Protein AF-A0A438HTE8-F1 (afdb_monomer_lite)

Sequence (188 aa):
MKQRWKMEAIEKCDVMVYTKIFLKFPYKFWPCGPGKEFFIYAHERRGYFTFWQHMENAYPGSNILVVTLTNGESKRVEAQSDEETLKEAMGAPLGRIFFSGEHTSEKFSGYVHGGYLAGIDTADSLLEEMRKEAERKAENQTFMLEPLLALTGSLTLSQTDAVSALNTFDIPRQLFLTSKLGMPEAIL

Foldseek 3Di:
DDDPVVVVVVVPDDDKAKDKDKDFDPDADADDDPPRQKFAQDDPPPQQQGIKGDCCVVPNPRNMIMTMGMDPNRVVLVPDDPVVVVCSNVPRPPDPTFDAAQCNQPVRRPDPVSRVVSVVVRVVVVVVVVVVVVVVVVVVVVVVVVVVVVVVPDDDDDDDDPPDDDDDPDDPPPDDDDDDDDDDDDDD

pLDDT: mean 74.22, std 21.31, range [27.14, 95.94]

Radius of gyration: 26.27 Å; chains: 1; bounding box: 92×46×66 Å

Structure (mmCIF, N/CA/C/O backbone):
data_AF-A0A438HTE8-F1
#
_entry.id   AF-A0A438H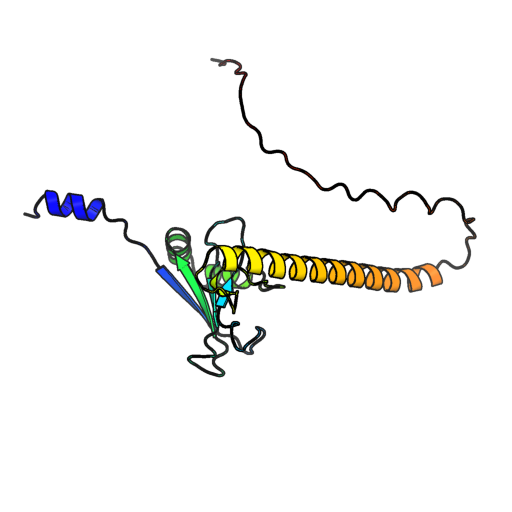TE8-F1
#
loop_
_atom_site.group_PDB
_atom_site.id
_atom_site.type_symbol
_atom_site.label_atom_id
_atom_site.label_alt_id
_atom_site.label_comp_id
_atom_site.label_asym_id
_atom_site.label_entity_id
_atom_site.label_seq_id
_atom_site.pdbx_PDB_ins_code
_atom_site.Cartn_x
_atom_site.Cartn_y
_atom_site.Cartn_z
_atom_site.occupancy
_atom_site.B_iso_or_equiv
_atom_site.auth_seq_id
_atom_site.auth_comp_id
_atom_site.auth_asym_id
_atom_site.auth_atom_id
_atom_site.pdbx_PDB_model_num
ATOM 1 N N . MET A 1 1 ? 38.946 -1.967 -22.123 1.00 65.50 1 MET A N 1
ATOM 2 C CA . MET A 1 1 ? 37.815 -2.051 -23.078 1.00 65.50 1 MET A CA 1
ATOM 3 C C . MET A 1 1 ? 36.766 -2.994 -22.494 1.00 65.50 1 MET A C 1
ATOM 5 O O . MET A 1 1 ? 37.139 -4.100 -22.124 1.00 65.50 1 MET A O 1
ATOM 9 N N . LYS A 1 2 ? 35.503 -2.573 -22.329 1.00 70.94 2 LYS A N 1
ATOM 10 C CA . LYS A 1 2 ? 34.427 -3.471 -21.854 1.00 70.94 2 LYS A CA 1
ATOM 11 C C . LYS A 1 2 ? 33.961 -4.371 -23.012 1.00 70.94 2 LYS A C 1
ATOM 13 O O . LYS A 1 2 ? 33.876 -3.899 -24.141 1.00 70.94 2 LYS A O 1
ATOM 18 N N . GLN A 1 3 ? 33.704 -5.656 -22.749 1.00 89.00 3 GLN A N 1
ATOM 19 C CA . GLN A 1 3 ? 33.305 -6.623 -23.782 1.00 89.00 3 GLN A CA 1
ATOM 20 C C . GLN A 1 3 ? 31.856 -6.383 -24.237 1.00 89.00 3 GLN A C 1
ATOM 22 O O . GLN A 1 3 ? 30.957 -6.250 -23.407 1.00 89.00 3 GLN A O 1
ATOM 27 N N . ARG A 1 4 ? 31.629 -6.352 -25.556 1.00 89.19 4 ARG A N 1
ATOM 28 C CA . ARG A 1 4 ? 30.351 -5.955 -26.175 1.00 89.19 4 ARG A CA 1
ATOM 29 C C . ARG A 1 4 ? 29.161 -6.823 -25.749 1.00 89.19 4 ARG A C 1
ATOM 31 O O . ARG A 1 4 ? 28.155 -6.281 -25.310 1.00 89.19 4 ARG A O 1
ATOM 38 N N . TRP A 1 5 ? 29.312 -8.148 -25.767 1.00 90.12 5 TRP A N 1
ATOM 39 C CA . TRP A 1 5 ? 28.250 -9.082 -25.359 1.00 90.12 5 TRP A CA 1
ATOM 40 C C . TRP A 1 5 ? 27.795 -8.869 -23.905 1.00 90.12 5 TRP A C 1
ATOM 42 O O . TRP A 1 5 ? 26.631 -9.075 -23.574 1.00 90.12 5 TRP A O 1
ATOM 52 N N . LYS A 1 6 ? 28.707 -8.425 -23.028 1.00 85.19 6 LYS A N 1
ATOM 53 C CA . LYS A 1 6 ? 28.401 -8.157 -21.622 1.00 85.19 6 LYS A CA 1
ATOM 54 C C . LYS A 1 6 ? 27.588 -6.874 -21.462 1.00 85.19 6 LYS A C 1
ATOM 56 O O . LYS A 1 6 ? 26.687 -6.852 -20.632 1.00 85.19 6 LYS A O 1
ATOM 61 N N . MET A 1 7 ? 27.889 -5.837 -22.245 1.00 90.75 7 MET A N 1
ATOM 62 C CA . MET A 1 7 ? 27.116 -4.588 -22.255 1.00 90.75 7 MET A CA 1
ATOM 63 C C . MET A 1 7 ? 25.703 -4.825 -22.800 1.00 90.75 7 MET A C 1
ATOM 65 O O . MET A 1 7 ? 24.740 -4.446 -22.146 1.00 90.75 7 MET A O 1
ATOM 69 N N . GLU A 1 8 ? 25.575 -5.559 -23.910 1.00 87.81 8 GLU A N 1
ATOM 70 C CA . GLU A 1 8 ? 24.276 -5.902 -24.511 1.00 87.81 8 GLU A CA 1
ATOM 71 C C . GLU A 1 8 ? 23.389 -6.731 -23.563 1.00 87.81 8 GLU A C 1
ATOM 73 O O . GLU A 1 8 ? 22.173 -6.557 -23.531 1.00 87.81 8 GLU A O 1
ATOM 78 N N . ALA A 1 9 ? 23.982 -7.625 -22.765 1.00 85.25 9 ALA A N 1
ATOM 79 C CA . ALA A 1 9 ? 23.248 -8.386 -21.754 1.00 85.25 9 ALA A CA 1
ATOM 80 C C . ALA A 1 9 ? 22.787 -7.518 -20.569 1.00 85.25 9 ALA A C 1
ATOM 82 O O . ALA A 1 9 ? 21.705 -7.746 -20.036 1.00 85.25 9 ALA A O 1
ATOM 83 N N . ILE A 1 10 ? 23.594 -6.534 -20.155 1.00 85.12 10 ILE A N 1
ATOM 84 C CA . ILE A 1 10 ? 23.242 -5.608 -19.067 1.00 85.12 10 ILE A CA 1
ATOM 85 C C . ILE A 1 10 ? 22.128 -4.658 -19.514 1.00 85.12 10 ILE A C 1
ATOM 87 O O . ILE A 1 10 ? 21.183 -4.458 -18.765 1.00 85.12 10 ILE A O 1
ATOM 91 N N . GLU A 1 11 ? 22.200 -4.125 -20.734 1.00 83.88 11 GLU A N 1
ATOM 92 C CA . GLU A 1 11 ? 21.170 -3.232 -21.285 1.00 83.88 11 GLU A CA 1
ATOM 93 C C . GLU A 1 11 ? 19.813 -3.926 -21.465 1.00 83.88 11 GLU A C 1
ATOM 95 O O . GLU A 1 11 ? 18.773 -3.289 -21.341 1.00 83.88 11 GLU A O 1
ATOM 100 N N . LYS A 1 12 ? 19.810 -5.240 -21.724 1.00 83.06 12 LYS A N 1
ATOM 101 C CA . LYS A 1 12 ? 18.584 -6.051 -21.814 1.00 83.06 12 LYS A CA 1
ATOM 102 C C . LYS A 1 12 ? 18.028 -6.482 -20.457 1.00 83.06 12 LYS A C 1
ATOM 104 O O . LYS A 1 12 ? 16.934 -7.042 -20.409 1.00 83.06 12 LYS A O 1
ATOM 109 N N . CYS A 1 13 ? 18.775 -6.282 -19.375 1.00 78.31 13 CYS A N 1
ATOM 110 C CA . CYS A 1 13 ? 18.333 -6.635 -18.036 1.00 78.31 13 CYS A CA 1
ATOM 111 C C . CYS A 1 13 ? 17.483 -5.492 -17.478 1.00 78.31 13 CYS A C 1
ATOM 113 O O . CYS A 1 13 ? 18.009 -4.424 -17.164 1.00 78.31 13 CYS A O 1
ATOM 115 N N . ASP A 1 14 ? 16.175 -5.709 -17.359 1.00 75.69 14 ASP A N 1
ATOM 116 C CA . ASP A 1 14 ? 15.297 -4.719 -16.744 1.00 75.69 14 ASP A CA 1
ATOM 117 C C . ASP A 1 14 ? 15.538 -4.692 -15.230 1.00 75.69 14 ASP A C 1
ATOM 119 O O . ASP A 1 14 ? 15.323 -5.680 -14.520 1.00 75.69 14 ASP A O 1
ATOM 123 N N . VAL A 1 15 ? 16.043 -3.563 -14.736 1.00 79.19 15 VAL A N 1
ATOM 124 C CA . VAL A 1 15 ? 16.307 -3.371 -13.311 1.00 79.19 15 VAL A CA 1
ATOM 125 C C . VAL A 1 15 ? 15.013 -2.922 -12.650 1.00 79.19 15 VAL A C 1
ATOM 127 O O . VAL A 1 15 ? 14.561 -1.787 -12.828 1.00 79.19 15 VAL A O 1
ATOM 130 N N . MET A 1 16 ? 14.426 -3.823 -11.863 1.00 80.81 16 MET A N 1
ATOM 131 C CA . MET A 1 16 ? 13.257 -3.500 -11.057 1.00 80.81 16 MET A CA 1
ATOM 132 C C . MET A 1 16 ? 13.620 -2.504 -9.960 1.00 80.81 16 MET A C 1
ATOM 134 O O . MET A 1 16 ? 14.642 -2.637 -9.287 1.00 80.81 16 MET A O 1
ATOM 138 N N . VAL A 1 17 ? 12.742 -1.525 -9.768 1.00 86.12 17 VAL A N 1
ATOM 139 C CA . VAL A 1 17 ? 12.839 -0.559 -8.671 1.00 86.12 17 VAL A CA 1
ATOM 140 C C . VAL A 1 17 ? 11.786 -0.925 -7.640 1.00 86.12 17 VAL A C 1
ATOM 142 O O . VAL A 1 17 ? 10.658 -1.268 -7.997 1.00 86.12 17 VAL A O 1
ATOM 145 N N . TYR A 1 18 ? 12.168 -0.906 -6.371 1.00 89.00 18 TYR A N 1
ATOM 146 C CA . TYR A 1 18 ? 11.333 -1.333 -5.260 1.00 89.00 18 TYR A CA 1
ATOM 147 C C . TYR A 1 18 ? 11.507 -0.343 -4.113 1.00 89.00 18 TYR A C 1
ATOM 149 O O . TYR A 1 18 ? 12.615 -0.183 -3.601 1.00 89.00 18 TYR A O 1
ATOM 157 N N . THR A 1 19 ? 10.416 0.296 -3.698 1.00 91.19 19 THR A N 1
ATOM 158 C CA . THR A 1 19 ? 10.450 1.397 -2.722 1.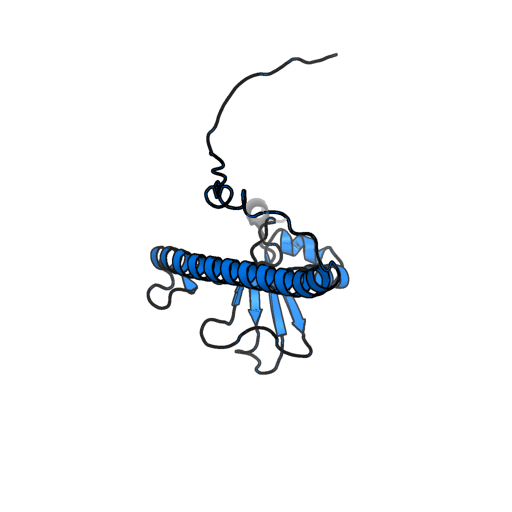00 91.19 19 THR A CA 1
ATOM 159 C C . THR A 1 19 ? 9.571 1.045 -1.531 1.00 91.19 19 THR A C 1
ATOM 161 O O . THR A 1 19 ? 8.429 0.613 -1.707 1.00 91.19 19 THR A O 1
ATOM 164 N N . LYS A 1 20 ? 10.093 1.236 -0.315 1.00 93.50 20 LYS A N 1
ATOM 165 C CA . LYS A 1 20 ? 9.337 1.096 0.936 1.00 93.50 20 LYS A CA 1
ATOM 166 C C . LYS A 1 20 ? 9.176 2.454 1.600 1.00 93.50 20 LYS A C 1
ATOM 168 O O . LYS A 1 20 ? 10.166 3.127 1.862 1.00 93.50 20 LYS A O 1
ATOM 173 N N . ILE A 1 21 ? 7.939 2.805 1.921 1.00 93.56 21 ILE A N 1
ATOM 174 C CA . ILE A 1 21 ? 7.579 4.041 2.616 1.00 93.56 21 ILE A CA 1
ATOM 175 C C . ILE A 1 21 ? 7.083 3.654 4.003 1.00 93.56 21 ILE A C 1
ATOM 177 O O . ILE A 1 21 ? 6.157 2.852 4.121 1.00 93.56 21 ILE A O 1
ATOM 181 N N . PHE A 1 22 ? 7.695 4.203 5.048 1.00 94.56 22 PHE A N 1
ATOM 182 C CA . PHE A 1 22 ? 7.338 3.915 6.436 1.00 94.56 22 PHE A CA 1
ATOM 183 C C . PHE A 1 22 ? 6.512 5.066 7.003 1.00 94.56 22 PHE A C 1
ATOM 185 O O . PHE A 1 22 ? 6.966 6.205 7.044 1.00 94.56 22 PHE A O 1
ATOM 192 N N . LEU A 1 23 ? 5.306 4.755 7.468 1.00 93.19 23 LEU A N 1
ATOM 193 C CA . LEU A 1 23 ? 4.360 5.719 8.014 1.00 93.19 23 LEU A CA 1
ATOM 194 C C . LEU A 1 23 ? 4.131 5.415 9.490 1.00 93.19 23 LEU A C 1
ATOM 196 O O . LEU A 1 23 ? 3.626 4.349 9.846 1.00 93.19 23 LEU A O 1
ATOM 200 N N . LYS A 1 24 ? 4.516 6.355 10.353 1.00 90.44 24 LYS A N 1
ATOM 201 C CA . LYS A 1 24 ? 4.362 6.253 11.805 1.00 90.44 24 LYS A CA 1
ATOM 202 C C . LYS A 1 24 ? 3.125 7.020 12.252 1.00 90.44 24 LYS A C 1
ATOM 204 O O . LYS A 1 24 ? 3.004 8.214 11.997 1.00 90.44 24 LYS A O 1
ATOM 209 N N . PHE A 1 25 ? 2.257 6.343 12.995 1.00 91.94 25 PHE A N 1
ATOM 210 C CA . PHE A 1 25 ? 1.030 6.924 13.525 1.00 91.94 25 PHE A CA 1
ATOM 211 C C . PHE A 1 25 ? 1.083 7.089 15.053 1.00 91.94 25 PHE A C 1
ATOM 213 O O . PHE A 1 25 ? 1.768 6.316 15.747 1.00 91.94 25 PHE A O 1
ATOM 220 N N . PRO A 1 26 ? 0.361 8.088 15.601 1.00 91.19 26 PRO A N 1
ATOM 221 C CA . PRO A 1 26 ? 0.250 8.285 17.046 1.00 91.19 26 PRO A CA 1
ATOM 222 C C . PRO A 1 26 ? -0.512 7.136 17.719 1.00 91.19 26 PRO A C 1
ATOM 224 O O . PRO A 1 26 ? -0.147 6.709 18.810 1.00 91.19 26 PRO A O 1
ATOM 227 N N . TYR A 1 27 ? -1.514 6.579 17.041 1.00 88.75 27 TYR A N 1
ATOM 228 C CA . TYR A 1 27 ? -2.288 5.426 17.491 1.00 88.75 27 TYR A CA 1
ATOM 229 C C . TYR A 1 27 ? -2.618 4.513 16.308 1.00 88.75 27 TYR A C 1
ATOM 231 O O . TYR A 1 27 ? -2.567 4.924 15.148 1.00 88.75 27 TYR A O 1
ATOM 239 N N . LYS A 1 28 ? -2.949 3.261 16.613 1.00 88.31 28 LYS A N 1
ATOM 240 C CA . LYS A 1 28 ? -3.377 2.264 15.635 1.00 88.31 28 LYS A CA 1
ATOM 241 C C . LYS A 1 28 ? -4.880 2.370 15.386 1.00 88.31 28 LYS A C 1
ATOM 243 O O . LYS A 1 28 ? -5.658 2.400 16.334 1.00 88.31 28 LYS A O 1
ATOM 248 N N . PHE A 1 29 ? -5.271 2.362 14.116 1.00 89.31 29 PHE A N 1
ATOM 249 C CA . PHE A 1 29 ? -6.674 2.359 13.676 1.00 89.31 29 PHE A CA 1
ATOM 250 C C . PHE A 1 29 ? -6.996 1.226 12.687 1.00 89.31 29 PHE A C 1
ATOM 252 O O . PHE A 1 29 ? -8.133 1.092 12.248 1.00 89.31 29 PHE A O 1
ATOM 259 N N . TRP A 1 30 ? -6.007 0.404 12.336 1.00 87.38 30 TRP A N 1
ATOM 260 C CA . TRP A 1 30 ? -6.177 -0.785 11.503 1.00 87.38 30 TRP A CA 1
ATOM 261 C C . TRP A 1 30 ? -6.387 -2.039 12.364 1.00 87.38 30 TRP A C 1
ATOM 263 O O . TRP A 1 30 ? -5.935 -2.088 13.516 1.00 87.38 30 TRP A O 1
ATOM 273 N N . PRO A 1 31 ? -7.057 -3.074 11.829 1.00 85.06 31 PRO A N 1
ATOM 274 C CA . PRO A 1 31 ? -7.240 -4.323 12.547 1.00 85.06 31 PRO A CA 1
ATOM 275 C C . PRO A 1 31 ? -5.918 -5.100 12.661 1.00 85.06 31 PRO A C 1
ATOM 277 O O . PRO A 1 31 ? -5.046 -5.011 11.800 1.00 85.06 31 PRO A O 1
ATOM 280 N N . CYS A 1 32 ? -5.795 -5.898 13.721 1.00 84.31 32 CYS A N 1
ATOM 281 C CA . CYS A 1 32 ? -4.680 -6.822 13.936 1.00 84.31 32 CYS A CA 1
ATOM 282 C C . CYS A 1 32 ? -5.198 -8.236 14.216 1.00 84.31 32 CYS A C 1
ATOM 284 O O . CYS A 1 32 ? -6.361 -8.434 14.581 1.00 84.31 32 CYS A O 1
ATOM 286 N N . GLY A 1 33 ? -4.316 -9.219 14.058 1.00 82.94 33 GLY A N 1
ATOM 287 C CA . GLY A 1 33 ? -4.574 -10.627 14.345 1.00 82.94 33 GLY A CA 1
ATOM 288 C C . GLY A 1 33 ? -4.163 -11.538 13.188 1.00 82.94 33 GLY A C 1
ATOM 289 O O . GLY A 1 33 ? -3.659 -11.050 12.171 1.00 82.94 33 GLY A O 1
ATOM 290 N N . PRO A 1 34 ? -4.388 -12.856 13.321 1.00 81.12 34 PRO A N 1
ATOM 291 C CA . PRO A 1 34 ? -4.076 -13.814 12.267 1.00 81.12 34 PRO A CA 1
ATOM 292 C C . PRO A 1 34 ? -4.709 -13.397 10.933 1.00 81.12 34 PRO A C 1
ATOM 294 O O . PRO A 1 34 ? -5.887 -13.032 10.890 1.00 81.12 34 PRO A O 1
ATOM 297 N N . GLY A 1 35 ? -3.902 -13.392 9.870 1.00 79.75 35 GLY A N 1
ATOM 298 C CA . GLY A 1 35 ? -4.333 -13.038 8.513 1.00 79.75 35 GLY A CA 1
ATOM 299 C C . GLY A 1 35 ? -4.553 -11.544 8.235 1.00 79.75 35 GLY A C 1
ATOM 300 O O . GLY A 1 35 ? -4.989 -11.215 7.140 1.00 79.75 35 GLY A O 1
ATOM 301 N N . LYS A 1 36 ? -4.264 -10.632 9.178 1.00 84.94 36 LYS A N 1
ATOM 302 C CA . LYS A 1 36 ? -4.511 -9.179 9.017 1.00 84.94 36 LYS A CA 1
ATOM 303 C C . LYS A 1 36 ? -3.245 -8.327 8.872 1.00 84.94 36 LYS A C 1
ATOM 305 O O . LYS A 1 36 ? -3.291 -7.122 9.080 1.00 84.94 36 LYS A O 1
ATOM 310 N N . GLU A 1 37 ? -2.118 -8.959 8.551 1.00 87.25 37 GLU A N 1
ATOM 311 C CA . GLU A 1 37 ? -0.811 -8.294 8.477 1.00 87.25 37 GLU A CA 1
ATOM 312 C C . GLU A 1 37 ? -0.668 -7.354 7.278 1.00 87.25 37 GLU A C 1
ATOM 314 O O . GLU A 1 37 ? -0.058 -6.288 7.386 1.00 87.25 37 GLU A O 1
ATOM 319 N N . PHE A 1 38 ? -1.232 -7.749 6.143 1.00 88.25 38 PHE A N 1
ATOM 320 C CA . PHE A 1 38 ? -1.147 -7.017 4.888 1.00 88.25 38 PHE A CA 1
ATOM 321 C C . PHE A 1 38 ? -2.474 -6.325 4.599 1.00 88.25 38 PHE A C 1
ATOM 323 O O . PHE A 1 38 ? -3.502 -6.825 5.035 1.00 88.25 38 PHE A O 1
ATOM 330 N N . PHE A 1 39 ? -2.443 -5.205 3.868 1.00 86.38 39 PHE A N 1
ATOM 331 C CA . PHE A 1 39 ? -3.589 -4.464 3.323 1.00 86.38 39 PHE A CA 1
ATOM 332 C C . PHE A 1 39 ? -3.390 -4.233 1.828 1.00 86.38 39 PHE A C 1
ATOM 334 O O . PHE A 1 39 ? -2.289 -3.889 1.398 1.00 86.38 39 PHE A O 1
ATOM 341 N N . ILE A 1 40 ? -4.442 -4.429 1.031 1.00 85.62 40 ILE A N 1
ATOM 342 C CA . ILE A 1 40 ? -4.413 -4.141 -0.405 1.00 85.62 40 ILE A CA 1
ATOM 343 C C . ILE A 1 40 ? -5.346 -2.974 -0.700 1.00 85.62 40 ILE A C 1
ATOM 345 O O . ILE A 1 40 ? -6.522 -3.002 -0.344 1.00 85.62 40 ILE A O 1
ATOM 349 N N . TYR A 1 41 ? -4.816 -1.963 -1.376 1.00 84.06 41 TYR A N 1
ATOM 350 C CA . TYR A 1 41 ? -5.569 -0.821 -1.868 1.00 84.06 41 TYR A CA 1
ATOM 351 C C . TYR A 1 41 ? -5.743 -0.926 -3.386 1.00 84.06 41 TYR A C 1
ATOM 353 O O . TYR A 1 41 ? -4.775 -0.904 -4.150 1.00 84.06 41 TYR A O 1
ATOM 361 N N . ALA A 1 42 ? -6.994 -1.076 -3.818 1.00 83.94 42 ALA A N 1
ATOM 362 C CA . ALA A 1 42 ? -7.356 -1.130 -5.226 1.00 83.94 42 ALA A CA 1
ATOM 363 C C . ALA A 1 42 ? -7.554 0.286 -5.777 1.00 83.94 42 ALA A C 1
ATOM 365 O O . ALA A 1 42 ? -8.285 1.090 -5.204 1.00 83.94 42 ALA A O 1
ATOM 366 N N . HIS A 1 43 ? -6.918 0.576 -6.909 1.00 84.62 43 HIS A N 1
ATOM 367 C CA . HIS A 1 43 ? -6.984 1.879 -7.558 1.00 84.62 43 HIS A CA 1
ATOM 368 C C . HIS A 1 43 ? -6.934 1.724 -9.081 1.00 84.62 43 HIS A C 1
ATOM 370 O O . HIS A 1 43 ? -6.307 0.793 -9.591 1.00 84.62 43 HIS A O 1
ATOM 376 N N . GLU A 1 44 ? -7.565 2.648 -9.812 1.00 85.50 44 GLU A N 1
ATOM 377 C CA . GLU A 1 44 ? -7.592 2.640 -11.285 1.00 85.50 44 GLU A CA 1
ATOM 378 C C . GLU A 1 44 ? -6.181 2.734 -11.883 1.00 85.50 44 GLU A C 1
ATOM 380 O O . GLU A 1 44 ? -5.849 2.076 -12.870 1.00 85.50 44 GLU A O 1
ATOM 385 N N . ARG A 1 45 ? -5.305 3.519 -11.242 1.00 86.56 45 ARG A N 1
ATOM 386 C CA . ARG A 1 45 ? -3.872 3.532 -11.553 1.00 86.56 45 ARG A CA 1
ATOM 387 C C . ARG A 1 45 ? -3.202 2.302 -10.942 1.00 86.56 45 ARG A C 1
ATOM 389 O O . ARG A 1 45 ? -3.045 2.213 -9.726 1.00 86.56 45 ARG A O 1
ATOM 396 N N . ARG A 1 46 ? -2.750 1.388 -11.802 1.00 88.56 46 ARG A N 1
ATOM 397 C CA . ARG A 1 46 ? -2.016 0.175 -11.414 1.00 88.56 46 ARG A CA 1
ATOM 398 C C . ARG A 1 46 ? -0.802 0.501 -10.537 1.00 88.56 46 ARG A C 1
ATOM 400 O O . ARG A 1 46 ? 0.044 1.298 -10.924 1.00 88.56 46 ARG A O 1
ATOM 407 N N . GLY A 1 47 ? -0.687 -0.191 -9.403 1.00 88.31 47 GLY A N 1
ATOM 408 C CA . GLY A 1 47 ? 0.455 -0.091 -8.486 1.00 88.31 47 GLY A CA 1
ATOM 409 C C . GLY A 1 47 ? 0.419 1.119 -7.549 1.00 88.31 47 GLY A C 1
ATOM 410 O O . GLY A 1 47 ? 1.304 1.242 -6.704 1.00 88.31 47 GLY A O 1
ATOM 411 N N . TYR A 1 48 ? -0.573 2.002 -7.688 1.00 93.88 48 TYR A N 1
ATOM 412 C CA . TYR A 1 48 ? -0.692 3.220 -6.893 1.00 93.88 48 TYR A CA 1
ATOM 413 C C . TYR A 1 48 ? -1.006 2.875 -5.432 1.00 93.88 48 TYR A C 1
ATOM 415 O O . TYR A 1 48 ? -2.125 2.472 -5.119 1.00 93.88 48 TYR A O 1
ATOM 423 N N . PHE A 1 49 ? 0.008 2.985 -4.563 1.00 93.56 49 PHE A N 1
ATOM 424 C CA . PHE A 1 49 ? -0.043 2.667 -3.127 1.00 93.56 49 PHE A CA 1
ATOM 425 C C . PHE A 1 49 ? -0.774 1.354 -2.824 1.00 93.56 49 PHE A C 1
ATOM 427 O O . PHE A 1 49 ? -1.588 1.287 -1.916 1.00 93.56 49 PHE A O 1
ATOM 434 N N . THR A 1 50 ? -0.528 0.304 -3.610 1.00 90.94 50 THR A N 1
ATOM 435 C CA . THR A 1 50 ? -1.371 -0.900 -3.581 1.00 90.94 50 THR A CA 1
ATOM 436 C C . THR A 1 50 ? -1.106 -1.807 -2.383 1.00 90.94 50 THR A C 1
ATOM 438 O O . THR A 1 50 ? -2.051 -2.373 -1.851 1.00 90.94 50 THR A O 1
ATOM 441 N N . PHE A 1 51 ? 0.148 -1.984 -1.957 1.00 91.56 51 PHE A N 1
ATOM 442 C CA . PHE A 1 51 ? 0.510 -2.999 -0.964 1.00 91.56 51 PHE A CA 1
ATOM 443 C C . PHE A 1 51 ? 0.964 -2.366 0.346 1.00 91.56 51 PHE A C 1
ATOM 445 O O . PHE A 1 51 ? 1.984 -1.678 0.389 1.00 91.56 51 PHE A O 1
ATOM 452 N N . TRP A 1 52 ? 0.231 -2.645 1.415 1.00 93.94 52 TRP A N 1
ATOM 453 C CA . TRP A 1 52 ? 0.476 -2.132 2.754 1.00 93.94 52 TRP A CA 1
ATOM 454 C C . TRP A 1 52 ? 0.736 -3.288 3.717 1.00 93.94 52 TRP A C 1
ATOM 456 O O . TRP A 1 52 ? 0.177 -4.370 3.568 1.00 93.94 52 TRP A O 1
ATOM 466 N N . GLN A 1 53 ? 1.554 -3.056 4.733 1.00 93.12 53 GLN A N 1
ATOM 467 C CA . GLN A 1 53 ? 1.854 -4.026 5.782 1.00 93.12 53 GLN A CA 1
ATOM 468 C C . GLN A 1 53 ? 1.897 -3.309 7.126 1.00 93.12 53 GLN A C 1
ATOM 470 O O . GLN A 1 53 ? 2.565 -2.282 7.246 1.00 93.12 53 GLN A O 1
ATOM 475 N N . HIS A 1 54 ? 1.228 -3.838 8.148 1.00 93.06 54 HIS A N 1
ATOM 476 C CA . HIS A 1 54 ? 1.454 -3.361 9.508 1.00 93.06 54 HIS A CA 1
ATOM 477 C C . HIS A 1 54 ? 2.678 -4.032 10.126 1.00 93.06 54 HIS A C 1
ATOM 479 O O . HIS A 1 54 ? 2.920 -5.224 9.949 1.00 93.06 54 HIS A O 1
ATOM 485 N N . MET A 1 55 ? 3.400 -3.297 10.962 1.00 92.19 55 MET A N 1
ATOM 486 C CA . MET A 1 55 ? 4.611 -3.817 11.599 1.00 92.19 55 MET A CA 1
ATOM 487 C C . MET A 1 55 ? 4.376 -4.445 12.977 1.00 92.19 55 MET A C 1
ATOM 489 O O . MET A 1 55 ? 5.339 -4.739 13.671 1.00 92.19 55 MET A O 1
ATOM 493 N N . GLU A 1 56 ? 3.127 -4.683 13.387 1.00 88.88 56 GLU A N 1
ATOM 494 C CA . GLU A 1 56 ? 2.799 -5.192 14.729 1.00 88.88 56 GLU A CA 1
ATOM 495 C C . GLU A 1 56 ? 3.445 -6.556 15.040 1.00 88.88 56 GLU A C 1
ATOM 497 O O . GLU A 1 56 ? 3.880 -6.776 16.165 1.00 88.88 56 GLU A O 1
ATOM 502 N N . ASN A 1 57 ? 3.561 -7.451 14.051 1.00 86.44 57 ASN A N 1
ATOM 503 C CA . ASN A 1 57 ? 4.129 -8.791 14.253 1.00 86.44 57 ASN A CA 1
ATOM 504 C C . ASN A 1 57 ? 5.641 -8.751 14.536 1.00 86.44 57 ASN A C 1
ATOM 506 O O . ASN A 1 57 ? 6.136 -9.519 15.356 1.00 86.44 57 ASN A O 1
ATOM 510 N N . ALA A 1 58 ? 6.372 -7.857 13.863 1.00 87.06 58 ALA A N 1
ATOM 511 C CA . ALA A 1 58 ? 7.816 -7.696 14.041 1.00 87.06 58 ALA A CA 1
ATOM 512 C C . ALA A 1 58 ? 8.160 -6.715 15.175 1.00 87.06 58 ALA A C 1
ATOM 514 O O . ALA A 1 58 ? 9.140 -6.903 15.892 1.00 87.06 58 ALA A O 1
ATOM 515 N N . TYR A 1 59 ? 7.343 -5.671 15.334 1.00 89.81 59 TYR A N 1
ATOM 516 C CA . TYR A 1 59 ? 7.527 -4.572 16.277 1.00 89.81 59 TYR A CA 1
ATOM 517 C C . TYR A 1 59 ? 6.181 -4.211 16.936 1.00 89.81 59 TYR A C 1
ATOM 519 O O . TYR A 1 59 ? 5.503 -3.267 16.499 1.00 89.81 59 TYR A O 1
ATOM 527 N N . PRO A 1 60 ? 5.773 -4.942 17.988 1.00 90.81 60 PRO A N 1
ATOM 528 C CA . PRO A 1 60 ? 4.531 -4.671 18.708 1.00 90.81 60 PRO A CA 1
ATOM 529 C C . PRO A 1 60 ? 4.469 -3.236 19.255 1.00 90.81 60 PRO A C 1
ATOM 531 O O . PRO A 1 60 ? 5.467 -2.700 19.736 1.00 90.81 60 PRO A O 1
ATOM 534 N N . GLY A 1 61 ? 3.307 -2.587 19.160 1.00 88.50 61 GLY A N 1
ATOM 535 C CA . GLY A 1 61 ? 3.089 -1.200 19.591 1.00 88.50 61 GLY A CA 1
ATOM 536 C C . GLY A 1 61 ? 3.751 -0.131 18.711 1.00 88.50 61 GLY A C 1
ATOM 537 O O . GLY A 1 61 ? 3.650 1.063 19.004 1.00 88.50 61 GLY A O 1
ATOM 538 N N . SER A 1 62 ? 4.411 -0.521 17.615 1.00 91.12 62 SER A N 1
ATOM 539 C CA . SER A 1 62 ? 5.101 0.424 16.731 1.00 91.12 62 SER A CA 1
ATOM 540 C C . SER A 1 62 ? 4.155 1.410 16.056 1.00 91.12 62 SER A C 1
ATOM 542 O O . SER A 1 62 ? 4.583 2.519 15.750 1.00 91.12 62 SER A O 1
ATOM 544 N N . ASN A 1 63 ? 2.880 1.066 15.848 1.00 92.69 63 ASN A N 1
ATOM 545 C CA . ASN A 1 63 ? 1.921 1.855 15.064 1.00 92.69 63 ASN A CA 1
ATOM 546 C C . ASN A 1 63 ? 2.522 2.306 13.716 1.00 92.69 63 ASN A C 1
ATOM 548 O O . ASN A 1 63 ? 2.390 3.471 13.335 1.00 92.69 63 ASN A O 1
ATOM 552 N N . ILE A 1 64 ? 3.243 1.405 13.040 1.00 92.31 64 ILE A N 1
ATOM 553 C CA . ILE A 1 64 ? 3.844 1.655 11.727 1.00 92.31 64 ILE A CA 1
ATOM 554 C C . ILE A 1 64 ? 3.092 0.862 10.661 1.00 92.31 64 ILE A C 1
ATOM 556 O O . ILE A 1 64 ? 2.901 -0.351 10.801 1.00 92.31 64 ILE A O 1
ATOM 560 N N . LEU A 1 65 ? 2.732 1.555 9.583 1.00 93.81 65 LEU A N 1
ATOM 561 C CA . LEU A 1 65 ? 2.379 0.950 8.305 1.00 93.81 65 LEU A CA 1
ATOM 562 C C . LEU A 1 65 ? 3.533 1.132 7.323 1.00 93.81 65 LEU A C 1
ATOM 564 O O . LEU A 1 65 ? 4.204 2.163 7.313 1.00 93.81 65 LEU A O 1
ATOM 568 N N . VAL A 1 66 ? 3.747 0.130 6.483 1.00 95.06 66 VAL A N 1
ATOM 569 C CA . VAL A 1 66 ? 4.714 0.171 5.392 1.00 95.06 66 VAL A CA 1
ATOM 570 C C . VAL A 1 66 ? 3.964 0.060 4.085 1.00 95.06 66 VAL A C 1
ATOM 572 O O . VAL A 1 66 ? 3.252 -0.920 3.883 1.00 95.06 66 VAL A O 1
ATOM 575 N N . VAL A 1 67 ? 4.162 1.023 3.190 1.00 94.44 67 VAL A N 1
ATOM 576 C CA . VAL A 1 67 ? 3.687 0.928 1.808 1.00 94.44 67 VAL A CA 1
ATOM 577 C C . VAL A 1 67 ? 4.821 0.470 0.921 1.00 94.44 67 VAL A C 1
ATOM 579 O O . VAL A 1 67 ? 5.943 0.965 1.021 1.00 94.44 67 VAL A O 1
ATOM 582 N N . THR A 1 68 ? 4.530 -0.483 0.049 1.00 94.88 68 THR A N 1
ATOM 583 C CA . THR A 1 68 ? 5.469 -0.980 -0.946 1.00 94.88 68 THR A CA 1
ATOM 584 C C . THR A 1 68 ? 5.000 -0.592 -2.339 1.00 94.88 68 THR A C 1
ATOM 586 O O . THR A 1 68 ? 3.875 -0.899 -2.738 1.00 94.88 68 THR A O 1
ATOM 589 N N . LEU A 1 69 ? 5.900 0.036 -3.089 1.00 93.88 69 LEU A N 1
ATOM 590 C CA . LEU A 1 69 ? 5.732 0.370 -4.498 1.00 93.88 69 LEU A CA 1
ATOM 591 C C . LEU A 1 69 ? 6.751 -0.397 -5.335 1.00 93.88 69 LEU A C 1
ATOM 593 O O . LEU A 1 69 ? 7.793 -0.833 -4.836 1.00 93.88 69 LEU A O 1
ATOM 597 N N . THR A 1 70 ? 6.432 -0.569 -6.616 1.00 91.94 70 THR A N 1
ATOM 598 C CA . THR A 1 70 ? 7.329 -1.215 -7.575 1.00 91.94 70 THR A CA 1
ATOM 599 C C . THR A 1 70 ? 7.357 -0.457 -8.896 1.00 91.94 70 THR A C 1
ATOM 601 O O . THR A 1 70 ? 6.373 0.168 -9.301 1.00 91.94 70 THR A O 1
ATOM 604 N N . ASN A 1 71 ? 8.484 -0.555 -9.595 1.00 91.06 71 ASN A N 1
ATOM 605 C CA . ASN A 1 71 ? 8.699 -0.103 -10.964 1.00 91.06 71 ASN A CA 1
ATOM 606 C C . ASN A 1 71 ? 8.225 1.336 -11.218 1.00 91.06 71 ASN A C 1
ATOM 608 O O . ASN A 1 71 ? 8.855 2.276 -10.744 1.00 91.06 71 ASN A O 1
ATOM 612 N N . GLY A 1 72 ? 7.156 1.519 -12.000 1.00 92.44 72 GLY A N 1
ATOM 613 C CA . GLY A 1 72 ? 6.686 2.842 -12.418 1.00 92.44 72 GLY A CA 1
ATOM 614 C C . GLY A 1 72 ? 6.316 3.743 -11.241 1.00 92.44 72 GLY A C 1
ATOM 615 O O . GLY A 1 72 ? 6.746 4.892 -11.199 1.00 92.44 72 GLY A O 1
ATOM 616 N N . GLU A 1 73 ? 5.595 3.208 -10.254 1.00 95.00 73 GLU A N 1
ATOM 617 C CA . GLU A 1 73 ? 5.178 3.990 -9.085 1.00 95.00 73 GLU A CA 1
ATOM 618 C C . GLU A 1 73 ? 6.342 4.263 -8.134 1.00 95.00 73 GLU A C 1
ATOM 620 O O . GLU A 1 73 ? 6.415 5.355 -7.580 1.00 95.00 73 GLU A O 1
ATOM 625 N N . SER A 1 74 ? 7.296 3.332 -8.020 1.00 94.25 74 SER A N 1
ATOM 626 C CA . SER A 1 74 ? 8.561 3.572 -7.316 1.00 94.25 74 SER A CA 1
ATOM 627 C C . SER A 1 74 ? 9.318 4.756 -7.907 1.00 94.25 74 SER A C 1
ATOM 629 O O . SER A 1 74 ? 9.599 5.720 -7.207 1.00 94.25 74 SER A O 1
ATOM 631 N N . LYS A 1 75 ? 9.580 4.727 -9.221 1.00 93.88 75 LYS A N 1
ATOM 632 C CA . LYS A 1 75 ? 10.321 5.792 -9.916 1.00 93.88 75 LYS A CA 1
ATOM 633 C C . LYS A 1 75 ? 9.614 7.146 -9.824 1.00 93.88 75 LYS A C 1
ATOM 635 O O . LYS A 1 75 ? 10.279 8.169 -9.738 1.00 93.88 75 LYS A O 1
ATOM 640 N N . ARG A 1 76 ? 8.276 7.155 -9.864 1.00 95.56 76 ARG A N 1
ATOM 641 C CA . ARG A 1 76 ? 7.469 8.375 -9.732 1.00 95.56 76 ARG A CA 1
ATOM 642 C C . ARG A 1 76 ? 7.601 8.978 -8.338 1.00 95.56 76 ARG A C 1
ATOM 644 O O . ARG A 1 76 ? 7.889 10.161 -8.221 1.00 95.56 76 ARG A O 1
ATOM 651 N N . VAL A 1 77 ? 7.396 8.162 -7.307 1.00 95.31 77 VAL A N 1
ATOM 652 C CA . VAL A 1 77 ? 7.445 8.618 -5.916 1.00 95.31 77 VAL A CA 1
ATOM 653 C C . VAL A 1 77 ? 8.863 9.015 -5.502 1.00 95.31 77 VAL A C 1
ATOM 655 O O . VAL A 1 77 ? 9.038 9.996 -4.798 1.00 95.31 77 VAL A O 1
ATOM 658 N N . GLU A 1 78 ? 9.892 8.334 -6.002 1.00 92.44 78 GLU A N 1
ATOM 659 C CA . GLU A 1 78 ? 11.292 8.725 -5.769 1.00 92.44 78 GLU A CA 1
ATOM 660 C C . GLU A 1 78 ? 11.680 10.049 -6.453 1.00 92.44 78 GLU A C 1
ATOM 662 O O . GLU A 1 78 ? 12.706 10.636 -6.116 1.00 92.44 78 GLU A O 1
ATOM 667 N N . ALA A 1 79 ? 10.881 10.523 -7.414 1.00 94.44 79 ALA A N 1
ATOM 668 C CA . ALA A 1 79 ? 11.105 11.776 -8.132 1.00 94.44 79 ALA A CA 1
ATOM 669 C C . ALA A 1 79 ? 10.273 12.957 -7.596 1.00 94.44 79 ALA A C 1
ATOM 671 O O . ALA A 1 79 ? 10.381 14.056 -8.142 1.00 94.44 79 ALA A O 1
ATOM 672 N N . GLN A 1 80 ? 9.447 12.748 -6.566 1.00 95.31 80 GLN A N 1
ATOM 673 C CA . GLN A 1 80 ? 8.608 13.782 -5.947 1.00 95.31 80 GLN A CA 1
ATOM 674 C C . GLN A 1 80 ? 9.027 14.025 -4.489 1.00 95.31 80 GLN A C 1
ATOM 676 O O . GLN A 1 80 ? 9.875 13.308 -3.959 1.00 95.31 80 GLN A O 1
ATOM 681 N N . SER A 1 81 ? 8.471 15.049 -3.834 1.00 95.94 81 SER A N 1
ATOM 682 C CA . SER A 1 81 ? 8.849 15.349 -2.446 1.00 95.94 81 SER A CA 1
ATOM 683 C C . SER A 1 81 ? 8.242 14.356 -1.444 1.00 95.94 81 SER A C 1
ATOM 685 O O . SER A 1 81 ? 7.216 13.712 -1.706 1.00 95.94 81 SER A O 1
ATOM 687 N N . ASP A 1 82 ? 8.850 14.251 -0.261 1.00 90.69 82 ASP A N 1
ATOM 688 C CA . ASP A 1 82 ? 8.322 13.423 0.827 1.00 90.69 82 ASP A CA 1
ATOM 689 C C . ASP A 1 82 ? 6.940 13.921 1.282 1.00 90.69 82 ASP A C 1
ATOM 691 O O . ASP A 1 82 ? 6.059 13.115 1.578 1.00 90.69 82 ASP A O 1
ATOM 695 N N . GLU A 1 83 ? 6.705 15.237 1.287 1.00 92.62 83 GLU A N 1
ATOM 696 C CA . GLU A 1 83 ? 5.416 15.836 1.652 1.00 92.62 83 GLU A CA 1
ATOM 697 C C . GLU A 1 83 ? 4.309 15.489 0.651 1.00 92.62 83 GLU A C 1
ATOM 699 O O . GLU A 1 83 ? 3.188 15.165 1.053 1.00 92.62 83 GLU A O 1
ATOM 704 N N . GLU A 1 84 ? 4.606 15.536 -0.650 1.00 93.81 84 GLU A N 1
ATOM 705 C CA . GLU A 1 84 ? 3.665 15.140 -1.703 1.00 93.81 84 GLU A CA 1
ATOM 706 C C . GLU A 1 84 ? 3.353 13.645 -1.619 1.00 93.81 84 GLU A C 1
ATOM 708 O O . GLU A 1 84 ? 2.187 13.246 -1.631 1.00 93.81 84 GLU A O 1
ATOM 713 N N . THR A 1 85 ? 4.386 12.825 -1.425 1.00 93.00 85 THR A N 1
ATOM 714 C CA . THR A 1 85 ? 4.260 11.378 -1.215 1.00 93.00 85 THR A CA 1
ATOM 715 C C . THR A 1 85 ? 3.414 11.049 0.001 1.00 93.00 85 THR A C 1
ATOM 717 O O . THR A 1 85 ? 2.522 10.204 -0.075 1.00 93.00 85 THR A O 1
ATOM 720 N N . LEU A 1 86 ? 3.656 11.734 1.117 1.00 90.25 86 LEU A N 1
ATOM 721 C CA . LEU A 1 86 ? 2.877 11.573 2.333 1.00 90.25 86 LEU A CA 1
ATOM 722 C C . LEU A 1 86 ? 1.417 11.951 2.087 1.00 90.25 86 LEU A C 1
ATOM 724 O O . LEU A 1 86 ? 0.521 11.208 2.479 1.00 90.25 86 LEU A O 1
ATOM 728 N N . LYS A 1 87 ? 1.159 13.072 1.409 1.00 91.69 87 LYS A N 1
ATOM 729 C CA . LYS A 1 87 ? -0.200 13.514 1.084 1.00 91.69 87 LYS A CA 1
ATOM 730 C C . LYS A 1 87 ? -0.938 12.497 0.213 1.00 91.69 87 LYS A C 1
ATOM 732 O O . LYS A 1 87 ? -2.101 12.212 0.486 1.00 91.69 87 LYS A O 1
ATOM 737 N N . GLU A 1 88 ? -0.286 11.940 -0.803 1.00 92.44 88 GLU A N 1
ATOM 738 C CA . GLU A 1 88 ? -0.864 10.890 -1.648 1.00 92.44 88 GLU A CA 1
ATOM 739 C C . GLU A 1 88 ? -1.139 9.605 -0.861 1.00 92.44 88 GLU A C 1
ATOM 741 O O . GLU A 1 88 ? -2.243 9.066 -0.940 1.00 92.44 88 GLU A O 1
ATOM 746 N N . ALA A 1 89 ? -0.172 9.148 -0.059 1.00 89.38 89 ALA A N 1
ATOM 747 C CA . ALA A 1 89 ? -0.304 7.945 0.758 1.00 89.38 89 ALA A CA 1
ATOM 748 C C . ALA A 1 89 ? -1.427 8.074 1.799 1.00 89.38 89 ALA A C 1
ATOM 750 O O . ALA A 1 89 ? -2.169 7.125 2.028 1.00 89.38 89 ALA A O 1
ATOM 751 N N . MET A 1 90 ? -1.572 9.255 2.406 1.00 86.75 90 MET A N 1
ATOM 752 C CA . MET A 1 90 ? -2.641 9.569 3.360 1.00 86.75 90 MET A CA 1
ATOM 753 C C . MET A 1 90 ? -3.995 9.812 2.681 1.00 86.75 90 MET A C 1
ATOM 755 O O . MET A 1 90 ? -5.037 9.631 3.307 1.00 86.75 90 MET A O 1
ATOM 759 N N . GLY A 1 91 ? -3.980 10.256 1.421 1.00 82.69 91 GLY A N 1
ATOM 760 C CA . GLY A 1 91 ? -5.162 10.485 0.595 1.00 82.69 91 GLY A CA 1
ATOM 761 C C . GLY A 1 91 ? -5.702 9.220 -0.067 1.00 82.69 91 GLY A C 1
ATOM 762 O O . GLY A 1 91 ? -6.867 9.210 -0.461 1.00 82.69 91 GLY A O 1
ATOM 763 N N . ALA A 1 92 ? -4.899 8.153 -0.166 1.00 65.25 92 ALA A N 1
ATOM 764 C CA . ALA A 1 92 ? -5.408 6.819 -0.449 1.00 65.25 92 ALA A CA 1
ATOM 765 C C . ALA A 1 92 ? -6.437 6.495 0.646 1.00 65.25 92 ALA A C 1
ATOM 767 O O . ALA A 1 92 ? -6.060 6.425 1.818 1.00 65.25 92 ALA A O 1
ATOM 768 N N . PRO A 1 93 ? -7.739 6.376 0.322 1.00 55.62 93 PRO A N 1
ATOM 769 C CA . PRO A 1 93 ? -8.757 6.139 1.320 1.00 55.62 93 PRO A CA 1
ATOM 770 C C . PRO A 1 93 ? -8.451 4.807 1.995 1.00 55.62 93 PRO A C 1
ATOM 772 O O . PRO A 1 93 ? -8.759 3.736 1.474 1.00 55.62 93 PRO A O 1
ATOM 775 N N . LEU A 1 94 ? -7.893 4.877 3.202 1.00 54.25 94 LEU A N 1
ATOM 776 C CA . LEU A 1 94 ? -7.886 3.784 4.167 1.00 54.25 94 LEU A CA 1
ATOM 777 C C . LEU A 1 94 ? -9.320 3.611 4.714 1.00 54.25 94 LEU A C 1
ATOM 779 O O . LEU A 1 94 ? -9.559 3.703 5.914 1.00 54.25 94 LEU A O 1
ATOM 783 N N . GLY A 1 95 ? -10.296 3.475 3.807 1.00 57.91 95 GLY A N 1
ATOM 784 C CA . GLY A 1 95 ? -11.711 3.264 4.098 1.00 57.91 95 GLY A CA 1
ATOM 785 C C . GLY A 1 95 ? -11.993 1.812 4.487 1.00 57.91 95 GLY A C 1
ATOM 786 O O . GLY A 1 95 ? -11.156 1.141 5.087 1.00 57.91 95 GLY A O 1
ATOM 787 N N . ARG A 1 96 ? -13.181 1.294 4.137 1.00 58.53 96 ARG A N 1
ATOM 788 C CA . ARG A 1 96 ? -13.500 -0.134 4.313 1.00 58.53 96 ARG A CA 1
ATOM 789 C C . ARG A 1 96 ? -12.652 -0.958 3.342 1.00 58.53 96 ARG A C 1
ATOM 791 O O . ARG A 1 96 ? -12.972 -1.069 2.163 1.00 58.53 96 ARG A O 1
ATOM 798 N N . ILE A 1 97 ? -11.541 -1.481 3.845 1.00 61.09 97 ILE A N 1
ATOM 799 C CA . ILE A 1 97 ? -10.624 -2.340 3.099 1.00 61.09 97 ILE A CA 1
ATOM 800 C C . ILE A 1 97 ? -11.150 -3.772 3.166 1.00 61.09 97 ILE A C 1
ATOM 802 O O . ILE A 1 97 ? -11.395 -4.300 4.252 1.00 61.09 97 ILE A O 1
ATOM 806 N N . PHE A 1 98 ? -11.289 -4.397 2.001 1.00 66.38 98 PHE A N 1
ATOM 807 C CA . PHE A 1 98 ? -11.684 -5.792 1.864 1.00 66.38 98 PHE A CA 1
ATOM 808 C C . PHE A 1 98 ? -10.531 -6.604 1.286 1.00 66.38 98 PHE A C 1
ATOM 810 O O . PHE A 1 98 ? -9.775 -6.139 0.434 1.00 66.38 98 PHE A O 1
ATOM 817 N N . PHE A 1 99 ? -10.400 -7.827 1.776 1.00 66.25 99 PHE A N 1
ATOM 818 C CA . PHE A 1 99 ? -9.279 -8.710 1.500 1.00 66.25 99 PHE A CA 1
ATOM 819 C C . PHE A 1 99 ? -9.709 -9.877 0.656 1.00 66.25 99 PHE A C 1
ATOM 821 O O . PHE A 1 99 ? -10.682 -10.526 1.022 1.00 66.25 99 PHE A O 1
ATOM 828 N N . SER A 1 100 ? -8.979 -10.158 -0.421 1.00 78.75 100 SER A N 1
ATOM 829 C CA . SER A 1 100 ? -9.247 -11.311 -1.271 1.00 78.75 100 SER A CA 1
ATOM 830 C C . SER A 1 100 ? -7.993 -11.826 -1.972 1.00 78.75 100 SER A C 1
ATOM 832 O O . SER A 1 100 ? -6.936 -11.190 -1.956 1.00 78.75 100 SER A O 1
ATOM 834 N N . GLY A 1 101 ? -8.128 -12.969 -2.636 1.00 75.75 101 GLY A N 1
ATOM 835 C CA . GLY A 1 101 ? -7.057 -13.653 -3.352 1.00 75.75 101 GLY A CA 1
ATOM 836 C C . GLY A 1 101 ? -6.592 -14.916 -2.636 1.00 75.75 101 GLY A C 1
ATOM 837 O O . GLY A 1 101 ? -6.989 -15.203 -1.510 1.00 75.75 101 GLY A O 1
ATOM 838 N N . GLU A 1 102 ? -5.745 -15.702 -3.300 1.00 83.56 102 GLU A N 1
ATOM 839 C CA . GLU A 1 102 ? -5.429 -17.069 -2.856 1.00 83.56 102 GLU A CA 1
ATOM 840 C C . GLU A 1 102 ? -4.857 -17.138 -1.437 1.00 83.56 102 GLU A C 1
ATOM 842 O O . GLU A 1 102 ? -5.202 -18.036 -0.682 1.00 83.56 102 GLU A O 1
ATOM 847 N N . HIS A 1 103 ? -4.083 -16.136 -1.028 1.00 77.44 103 HIS A N 1
ATOM 848 C CA . HIS A 1 103 ? -3.500 -16.044 0.311 1.00 77.44 103 HIS A CA 1
ATOM 849 C C . HIS A 1 103 ? -4.525 -15.807 1.436 1.00 77.44 103 HIS A C 1
ATOM 851 O O . HIS A 1 103 ? -4.174 -15.918 2.608 1.00 77.44 103 HIS A O 1
ATOM 857 N N . THR A 1 104 ? -5.772 -15.473 1.098 1.00 75.62 104 THR A N 1
ATOM 858 C CA . THR A 1 104 ? -6.849 -15.194 2.064 1.00 75.62 104 THR A CA 1
ATOM 859 C C . THR A 1 104 ? -7.768 -16.395 2.305 1.00 75.62 104 THR A C 1
ATOM 861 O O . THR A 1 104 ? -8.610 -16.354 3.198 1.00 75.62 104 THR A O 1
ATOM 864 N N . SER A 1 105 ? -7.576 -17.498 1.570 1.00 78.38 105 SER A N 1
ATOM 865 C CA . SER A 1 105 ? -8.276 -18.761 1.807 1.00 78.38 105 SER A CA 1
ATOM 866 C C . SER A 1 105 ? -7.487 -19.634 2.784 1.00 78.38 105 SER A C 1
ATOM 868 O O . SER A 1 105 ? -6.425 -20.150 2.443 1.00 78.38 105 SER A O 1
ATOM 870 N N . GLU A 1 106 ? -8.018 -19.852 3.990 1.00 77.00 106 GLU A N 1
ATOM 871 C CA . GLU A 1 106 ? -7.354 -20.680 5.011 1.00 77.00 106 GLU A CA 1
ATOM 872 C C . GLU A 1 106 ? -7.168 -22.136 4.547 1.00 77.00 106 GLU A C 1
ATOM 874 O O . GLU A 1 106 ? -6.135 -22.753 4.798 1.00 77.00 106 GLU A O 1
ATOM 879 N N . LYS A 1 107 ? -8.151 -22.680 3.818 1.00 82.50 107 LYS A N 1
ATOM 880 C CA . LYS A 1 107 ? -8.127 -24.072 3.339 1.00 82.50 107 LYS A CA 1
ATOM 881 C C . LYS A 1 107 ? -7.321 -24.273 2.057 1.00 82.50 107 LYS A C 1
ATOM 883 O O . LYS A 1 107 ? -6.810 -25.369 1.846 1.00 82.50 107 LYS A O 1
ATOM 888 N N . PHE A 1 108 ? -7.231 -23.257 1.199 1.00 83.88 108 PHE A N 1
ATOM 889 C CA . PHE A 1 108 ? -6.706 -23.396 -0.166 1.00 83.88 108 PHE A CA 1
ATOM 890 C C . PHE A 1 108 ? -5.696 -22.300 -0.526 1.00 83.88 108 PHE A C 1
ATOM 892 O O . PHE A 1 108 ? -5.687 -21.786 -1.646 1.00 83.88 108 PHE A O 1
ATOM 899 N N . SER A 1 109 ? -4.834 -21.940 0.424 1.00 82.62 109 SER A N 1
ATOM 900 C CA . SER A 1 109 ? -3.784 -20.947 0.197 1.00 82.62 109 SER A CA 1
ATOM 901 C C . SER A 1 109 ? -2.790 -21.390 -0.883 1.00 82.62 109 SER A C 1
ATOM 903 O O . SER A 1 109 ? -2.349 -22.539 -0.894 1.00 82.62 109 SER A O 1
ATOM 905 N N . GLY A 1 110 ? -2.456 -20.484 -1.808 1.00 78.19 110 GLY A N 1
ATOM 906 C CA . GLY A 1 110 ? -1.543 -20.739 -2.934 1.00 78.19 110 GLY A CA 1
ATOM 907 C C . GLY A 1 110 ? -2.146 -21.529 -4.103 1.00 78.19 110 GLY A C 1
ATOM 908 O O . GLY A 1 110 ? -1.416 -21.936 -5.007 1.00 78.19 110 GLY A O 1
ATOM 909 N N . TYR A 1 111 ? -3.460 -21.774 -4.090 1.00 79.00 111 TYR A N 1
ATOM 910 C CA . TYR A 1 111 ? -4.175 -22.395 -5.201 1.00 79.00 111 TYR A CA 1
ATOM 911 C C . TYR A 1 111 ? -5.160 -21.420 -5.847 1.00 79.00 111 TYR A C 1
ATOM 913 O O . TYR A 1 111 ? -5.905 -20.706 -5.174 1.00 79.00 111 TYR A O 1
ATOM 921 N N . VAL A 1 112 ? -5.274 -21.509 -7.176 1.00 81.12 112 VAL A N 1
ATOM 922 C CA . VAL A 1 112 ? -6.166 -20.667 -7.993 1.00 81.12 112 VAL A CA 1
ATOM 923 C C . VAL A 1 112 ? -7.625 -20.713 -7.517 1.00 81.12 112 VAL A C 1
ATOM 925 O O . VAL A 1 112 ? -8.286 -19.680 -7.440 1.00 81.12 112 VAL A O 1
ATOM 928 N N . HIS A 1 113 ? -8.136 -21.893 -7.150 1.00 81.75 113 HIS A N 1
ATOM 929 C CA . HIS A 1 113 ? -9.510 -22.028 -6.651 1.00 81.75 113 HIS A CA 1
ATOM 930 C C . HIS A 1 113 ? -9.695 -21.417 -5.254 1.00 81.75 113 HIS A C 1
ATOM 932 O O . HIS A 1 113 ? -10.783 -20.938 -4.948 1.00 81.75 113 HIS A O 1
ATOM 938 N N . GLY A 1 114 ? -8.640 -21.366 -4.433 1.00 88.06 114 GLY A N 1
ATOM 939 C CA . GLY A 1 114 ? -8.648 -20.622 -3.175 1.00 88.06 114 GLY A CA 1
ATOM 940 C C . GLY A 1 114 ? -8.814 -19.125 -3.409 1.00 88.06 114 GLY A C 1
ATOM 941 O O . GLY A 1 114 ? -9.599 -18.482 -2.719 1.00 88.06 114 GLY A O 1
ATOM 942 N N . GLY A 1 115 ? -8.160 -18.589 -4.444 1.00 80.88 115 GLY A N 1
ATOM 943 C CA . GLY A 1 115 ? -8.356 -17.203 -4.869 1.00 80.88 115 GLY A CA 1
ATOM 944 C C . GLY A 1 115 ? -9.766 -16.920 -5.387 1.00 80.88 115 GLY A C 1
ATOM 945 O O . GLY A 1 115 ? -10.331 -15.885 -5.051 1.00 80.88 115 GLY A O 1
ATOM 946 N N . TYR A 1 116 ? -10.353 -17.846 -6.150 1.00 90.06 116 TYR A N 1
ATOM 947 C CA . TYR A 1 116 ? -11.729 -17.717 -6.640 1.00 90.06 116 TYR A CA 1
ATOM 948 C C . TYR A 1 116 ? -12.762 -17.710 -5.503 1.00 90.06 116 TYR A C 1
ATOM 950 O O . TYR A 1 116 ? -13.608 -16.821 -5.458 1.00 90.06 116 TYR A O 1
ATOM 958 N N . LEU A 1 117 ? -12.673 -18.669 -4.574 1.00 90.06 117 LEU A N 1
ATOM 959 C CA . LEU A 1 117 ? -13.610 -18.781 -3.450 1.00 90.06 117 LEU A CA 1
ATOM 960 C C . LEU A 1 117 ? -13.489 -17.600 -2.489 1.00 90.06 117 LEU A C 1
ATOM 962 O O . LEU A 1 117 ? -14.498 -16.986 -2.162 1.00 90.06 117 LEU A O 1
ATOM 966 N N . ALA A 1 118 ? -12.260 -17.222 -2.123 1.00 88.25 118 ALA A N 1
ATOM 967 C CA . ALA A 1 118 ? -12.048 -16.014 -1.338 1.00 88.25 118 ALA A CA 1
ATOM 968 C C . ALA A 1 118 ? -12.592 -14.775 -2.065 1.00 88.25 118 ALA A C 1
ATOM 970 O O . ALA A 1 118 ? -13.155 -13.897 -1.430 1.00 88.25 118 ALA A O 1
ATOM 971 N N . GLY A 1 119 ? -12.490 -14.724 -3.399 1.00 86.44 119 GLY A N 1
ATOM 972 C CA . GLY A 1 119 ? -13.132 -13.710 -4.243 1.00 86.44 119 GLY A CA 1
ATOM 973 C C . GLY A 1 119 ? -14.622 -13.542 -3.965 1.00 86.44 119 GLY A C 1
ATOM 974 O O . GLY A 1 119 ? -15.087 -12.417 -3.780 1.00 86.44 119 GLY A O 1
ATOM 975 N N . ILE A 1 120 ? -15.351 -14.657 -3.923 1.00 91.19 120 ILE A N 1
ATOM 976 C CA . ILE A 1 120 ? -16.794 -14.684 -3.656 1.00 91.19 120 ILE A CA 1
ATOM 977 C C . ILE A 1 120 ? -17.082 -14.192 -2.235 1.00 91.19 120 ILE A C 1
ATOM 979 O O . ILE A 1 120 ? -17.861 -13.258 -2.067 1.00 91.19 120 ILE A O 1
ATOM 983 N N . ASP A 1 121 ? -16.394 -14.737 -1.230 1.00 87.06 121 ASP A N 1
ATOM 984 C CA . ASP A 1 121 ? -16.617 -14.382 0.179 1.00 87.06 121 ASP A CA 1
ATOM 985 C C . ASP A 1 121 ? -16.384 -12.883 0.440 1.00 87.06 121 ASP A C 1
ATOM 987 O O . ASP A 1 121 ? -17.134 -12.211 1.163 1.00 87.06 121 ASP A O 1
ATOM 991 N N . THR A 1 122 ? -15.336 -12.329 -0.176 1.00 84.56 122 THR A N 1
ATOM 992 C CA . THR A 1 122 ? -15.033 -10.901 -0.096 1.00 84.56 122 THR A CA 1
ATOM 993 C C . THR A 1 122 ? -16.096 -10.059 -0.795 1.00 84.56 122 THR A C 1
ATOM 995 O O . THR A 1 122 ? -16.458 -8.999 -0.281 1.00 84.56 122 THR A O 1
ATOM 998 N N . ALA A 1 123 ? -16.595 -10.506 -1.952 1.00 85.06 123 ALA A N 1
ATOM 999 C CA . ALA A 1 123 ? -17.642 -9.807 -2.690 1.00 85.06 123 ALA A CA 1
ATOM 1000 C C . ALA A 1 123 ? -18.954 -9.756 -1.894 1.00 85.06 123 ALA A C 1
ATOM 1002 O O . ALA A 1 123 ? -19.559 -8.690 -1.794 1.00 85.06 123 ALA A O 1
ATOM 1003 N N . ASP A 1 124 ? -19.344 -10.856 -1.252 1.00 90.38 124 ASP A N 1
ATOM 1004 C CA . ASP A 1 124 ? -20.533 -10.901 -0.395 1.00 90.38 124 ASP A CA 1
ATOM 1005 C C . ASP A 1 124 ? -20.386 -9.969 0.817 1.00 90.38 124 ASP A C 1
ATOM 1007 O O . ASP A 1 124 ? -21.289 -9.196 1.144 1.00 90.38 124 ASP A O 1
ATOM 1011 N N . SER A 1 125 ? -19.205 -9.965 1.444 1.00 83.19 125 SER A N 1
ATOM 1012 C CA . SER A 1 125 ? -18.892 -9.058 2.558 1.00 83.19 125 SER A CA 1
ATOM 1013 C C . SER A 1 125 ? -18.967 -7.581 2.150 1.00 83.19 125 SER A C 1
ATOM 1015 O O . SER A 1 125 ? -19.438 -6.741 2.923 1.00 83.19 125 SER A O 1
ATOM 1017 N N . LEU A 1 126 ? -18.512 -7.257 0.936 1.00 84.62 126 LEU A N 1
ATOM 1018 C CA . LEU A 1 126 ? -18.605 -5.917 0.360 1.00 84.62 126 LEU A CA 1
ATOM 1019 C C . LEU A 1 126 ? -20.066 -5.511 0.139 1.00 84.62 126 LEU A C 1
ATOM 1021 O O . LEU A 1 126 ? -20.459 -4.418 0.552 1.00 84.62 126 LEU A O 1
ATOM 1025 N N . LEU A 1 127 ? -20.868 -6.386 -0.475 1.00 87.12 127 LEU A N 1
ATOM 1026 C CA . LEU A 1 127 ? -22.283 -6.128 -0.743 1.00 87.12 127 LEU A CA 1
ATOM 1027 C C . LEU A 1 127 ? -23.063 -5.850 0.549 1.00 87.12 127 LEU A C 1
ATOM 1029 O O . LEU A 1 127 ? -23.831 -4.886 0.601 1.00 87.12 127 LEU A O 1
ATOM 1033 N N . GLU A 1 128 ? -22.809 -6.604 1.620 1.00 88.31 128 GLU A N 1
ATOM 1034 C CA . GLU A 1 128 ? -23.496 -6.361 2.893 1.00 88.31 128 GLU A CA 1
ATOM 1035 C C . GLU A 1 128 ? -23.075 -5.063 3.578 1.00 88.31 128 GLU A C 1
ATOM 1037 O O . GLU A 1 128 ? -23.912 -4.393 4.189 1.00 88.31 128 GLU A O 1
ATOM 1042 N N . GLU A 1 129 ? -21.816 -4.639 3.462 1.00 84.00 129 GLU A N 1
ATOM 1043 C CA . GLU A 1 129 ? -21.433 -3.315 3.957 1.00 84.00 129 GLU A CA 1
ATOM 1044 C C . GLU A 1 129 ? -22.058 -2.182 3.137 1.00 84.00 129 GLU A C 1
ATOM 1046 O O . GLU A 1 129 ? -22.494 -1.188 3.726 1.00 84.00 129 GLU A O 1
ATOM 1051 N N . MET A 1 130 ? -22.173 -2.339 1.814 1.00 84.25 130 MET A N 1
ATOM 1052 C CA . MET A 1 130 ? -22.878 -1.376 0.960 1.00 84.25 130 MET A CA 1
ATOM 1053 C C . MET A 1 130 ? -24.354 -1.259 1.355 1.00 84.25 130 MET A C 1
ATOM 1055 O O . MET A 1 130 ? -24.874 -0.144 1.457 1.00 84.25 130 MET A O 1
ATOM 1059 N N . ARG A 1 131 ? -25.018 -2.385 1.652 1.00 88.06 131 ARG A N 1
ATOM 1060 C CA . ARG A 1 131 ? -26.408 -2.380 2.125 1.00 88.06 131 ARG A CA 1
ATOM 1061 C C . ARG A 1 131 ? -26.551 -1.630 3.448 1.00 88.06 131 ARG A C 1
ATOM 1063 O O . ARG A 1 131 ? -27.365 -0.714 3.542 1.00 88.06 131 ARG A O 1
ATOM 1070 N N . LYS A 1 132 ? -25.701 -1.929 4.435 1.00 85.31 132 LYS A N 1
ATOM 1071 C CA . LYS A 1 132 ? -25.704 -1.222 5.731 1.00 85.31 132 LYS A CA 1
ATOM 1072 C C . LYS A 1 132 ? -25.408 0.270 5.589 1.00 85.31 132 LYS A C 1
ATOM 1074 O O . LYS A 1 132 ? -25.900 1.085 6.363 1.00 85.31 132 LYS A O 1
ATOM 1079 N N . GLU A 1 133 ? -24.548 0.671 4.651 1.00 81.62 133 GLU A N 1
ATOM 1080 C CA . GLU A 1 133 ? -24.339 2.093 4.353 1.00 81.62 133 GLU A CA 1
ATOM 1081 C C . GLU A 1 133 ? -25.589 2.768 3.793 1.00 81.62 133 GLU A C 1
ATOM 1083 O O . GLU A 1 133 ? -25.880 3.899 4.188 1.00 81.62 133 GLU A O 1
ATOM 1088 N N . ALA A 1 134 ? -26.326 2.095 2.909 1.00 81.50 134 ALA A N 1
ATOM 1089 C CA . ALA A 1 134 ? -27.582 2.605 2.375 1.00 81.50 134 ALA A CA 1
ATOM 1090 C C . ALA A 1 134 ? -28.651 2.742 3.475 1.00 81.50 134 ALA A C 1
ATOM 1092 O O . ALA A 1 134 ? -29.281 3.793 3.574 1.00 81.50 134 ALA A O 1
ATOM 1093 N N . GLU A 1 135 ? -28.782 1.740 4.349 1.00 87.06 135 GLU A N 1
ATOM 1094 C CA . GLU A 1 135 ? -29.693 1.756 5.506 1.00 87.06 135 GLU A CA 1
ATOM 1095 C C . GLU A 1 135 ? -29.375 2.929 6.454 1.00 87.06 135 GLU A C 1
ATOM 1097 O O . GLU A 1 135 ? -30.243 3.755 6.734 1.00 87.06 135 GLU A O 1
ATOM 1102 N N . ARG A 1 136 ? -28.103 3.103 6.848 1.00 81.88 136 ARG A N 1
ATOM 1103 C CA . ARG A 1 136 ? -27.666 4.233 7.696 1.00 81.88 136 ARG A CA 1
ATOM 1104 C C . ARG A 1 136 ? -27.927 5.601 7.057 1.00 81.88 136 ARG A C 1
ATOM 1106 O O . ARG A 1 136 ? -28.218 6.569 7.758 1.00 81.88 136 ARG A O 1
ATOM 1113 N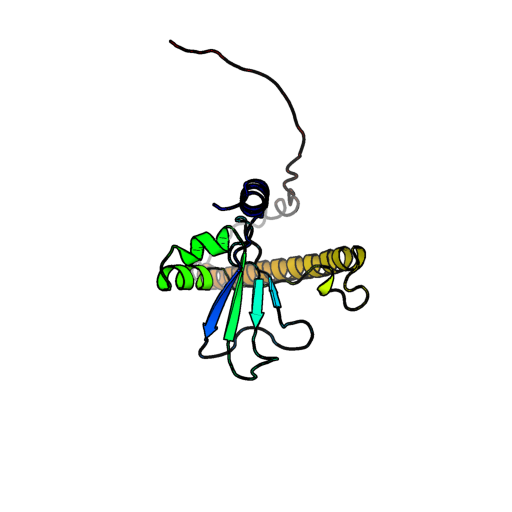 N . LYS A 1 137 ? -27.800 5.716 5.730 1.00 76.31 137 LYS A N 1
ATOM 1114 C CA . LYS A 1 137 ? -28.119 6.956 5.000 1.00 76.31 137 LYS A CA 1
ATOM 1115 C C . LYS A 1 137 ? -29.623 7.236 4.997 1.00 76.31 137 LYS A C 1
ATOM 1117 O O . LYS A 1 137 ? -30.003 8.391 5.179 1.00 76.31 137 LYS A O 1
ATOM 1122 N N . ALA A 1 138 ? -30.453 6.206 4.838 1.00 78.31 138 ALA A N 1
ATOM 1123 C CA . ALA A 1 138 ? -31.908 6.323 4.879 1.00 78.31 138 ALA A CA 1
ATOM 1124 C C . ALA A 1 138 ? -32.414 6.712 6.279 1.00 78.31 138 ALA A C 1
ATOM 1126 O O . ALA A 1 138 ? -33.249 7.607 6.401 1.00 78.31 138 ALA A O 1
ATOM 1127 N N . GLU A 1 139 ? -31.864 6.119 7.341 1.00 71.69 139 GLU A N 1
ATOM 1128 C CA . GLU A 1 139 ? -32.192 6.478 8.729 1.00 71.69 139 GLU A CA 1
ATOM 1129 C C . GLU A 1 139 ? -31.795 7.924 9.050 1.00 71.69 139 GLU A C 1
ATOM 1131 O O . GLU A 1 139 ? -32.608 8.690 9.566 1.00 71.69 139 GLU A O 1
ATOM 1136 N N . ASN A 1 140 ? -30.587 8.346 8.664 1.00 65.00 140 ASN A N 1
ATOM 1137 C CA . ASN A 1 140 ? -30.139 9.727 8.860 1.00 65.00 140 ASN A CA 1
ATOM 1138 C C . ASN A 1 140 ? -30.962 10.742 8.049 1.00 65.00 140 ASN A C 1
ATOM 1140 O O . ASN A 1 140 ? -31.204 11.849 8.526 1.00 65.00 140 ASN A O 1
ATOM 1144 N N . GLN A 1 141 ? -31.421 10.389 6.842 1.00 61.59 141 GLN A N 1
ATOM 1145 C CA . GLN A 1 141 ? -32.374 11.219 6.095 1.00 61.59 141 GLN A CA 1
ATOM 1146 C C . GLN A 1 141 ? -33.739 11.273 6.781 1.00 61.59 141 GLN A C 1
ATOM 1148 O O . GLN A 1 141 ? -34.320 12.349 6.876 1.00 61.59 141 GLN A O 1
ATOM 1153 N N . THR A 1 142 ? -34.230 10.152 7.306 1.00 63.44 142 THR A N 1
ATOM 1154 C CA . THR A 1 142 ? -35.506 10.087 8.035 1.00 63.44 142 THR A CA 1
ATOM 1155 C C . THR A 1 142 ? -35.464 10.965 9.292 1.00 63.44 142 THR A C 1
ATOM 1157 O O . THR A 1 142 ? -36.364 11.773 9.508 1.00 63.44 142 THR A O 1
ATOM 1160 N N . PHE A 1 143 ? -34.360 10.920 10.046 1.00 56.19 143 PHE A N 1
ATOM 1161 C CA . PHE A 1 143 ? -34.120 11.762 11.224 1.00 56.19 143 PHE A CA 1
ATOM 1162 C C . PHE A 1 143 ? -34.011 13.265 10.901 1.00 56.19 143 PHE A C 1
ATOM 1164 O O . PHE A 1 143 ? -34.329 14.104 11.737 1.00 56.19 143 PHE A O 1
ATOM 1171 N N . MET A 1 144 ? -33.582 13.628 9.687 1.00 56.53 144 MET A N 1
ATOM 1172 C CA . MET A 1 144 ? -33.544 15.023 9.214 1.00 56.53 144 MET A CA 1
ATOM 1173 C C . MET A 1 144 ? -34.907 15.516 8.705 1.00 56.53 144 MET A C 1
ATOM 1175 O O . MET A 1 144 ? -35.201 16.709 8.788 1.00 56.53 144 MET A O 1
ATOM 1179 N N . LEU A 1 145 ? -35.737 14.615 8.172 1.00 56.72 145 LEU A N 1
ATOM 1180 C CA . LEU A 1 145 ? -37.051 14.942 7.618 1.00 56.72 145 LEU A CA 1
ATOM 1181 C C . LEU A 1 145 ? -38.136 15.039 8.697 1.00 56.72 145 LEU A C 1
ATOM 1183 O O . LEU A 1 145 ? -39.026 15.873 8.556 1.00 56.72 145 LEU A O 1
ATOM 1187 N N . GLU A 1 146 ? -38.059 14.261 9.782 1.00 63.78 146 GLU A N 1
ATOM 1188 C CA . GLU A 1 146 ? -39.041 14.305 10.881 1.00 63.78 146 GLU A CA 1
ATOM 1189 C C . GLU A 1 146 ? -39.167 15.688 11.560 1.00 63.78 146 GLU A C 1
ATOM 1191 O O . GLU A 1 146 ? -40.291 16.185 11.677 1.00 63.78 146 GLU A O 1
ATOM 1196 N N . PRO A 1 147 ? -38.074 16.380 11.949 1.00 60.41 147 PRO A N 1
ATOM 1197 C CA . PRO A 1 147 ? -38.151 17.734 12.501 1.00 60.41 147 PRO A CA 1
ATOM 1198 C C . PRO A 1 147 ? -38.694 18.753 11.492 1.00 60.41 147 PRO A C 1
ATOM 1200 O O . PRO A 1 147 ? -39.419 19.673 11.870 1.00 60.41 147 PRO A O 1
ATOM 1203 N N . LEU A 1 148 ? -38.368 18.586 10.204 1.00 54.28 148 LEU A N 1
ATOM 1204 C CA . LEU A 1 148 ? -38.835 19.466 9.131 1.00 54.28 148 LEU A CA 1
ATOM 1205 C C . LEU A 1 148 ? -40.341 19.287 8.875 1.00 54.28 148 LEU A C 1
ATOM 1207 O O . LEU A 1 148 ? -41.063 20.272 8.756 1.00 54.28 148 LEU A O 1
ATOM 1211 N N . LEU A 1 149 ? -40.824 18.041 8.851 1.00 60.94 149 LEU A N 1
ATOM 1212 C CA . LEU A 1 149 ? -42.243 17.696 8.719 1.00 60.94 149 LEU A CA 1
ATOM 1213 C C . LEU A 1 149 ? -43.057 18.191 9.922 1.00 60.94 149 LEU A C 1
ATOM 1215 O O . LEU A 1 149 ? -44.142 18.746 9.731 1.00 60.94 149 LEU A O 1
ATOM 1219 N N . ALA A 1 150 ? -42.514 18.077 11.139 1.00 58.91 150 ALA A N 1
ATOM 1220 C CA . ALA A 1 150 ? -43.128 18.602 12.361 1.00 58.91 150 ALA A CA 1
ATOM 1221 C C . ALA A 1 150 ? -43.280 20.138 12.352 1.00 58.91 150 ALA A C 1
ATOM 1223 O O . ALA A 1 150 ? -44.234 20.664 12.925 1.00 58.91 150 ALA A O 1
ATOM 1224 N N . LEU A 1 151 ? -42.384 20.860 11.666 1.00 55.94 151 LEU A N 1
ATOM 1225 C CA . LEU A 1 151 ? -42.460 22.315 11.464 1.00 55.94 151 LEU A CA 1
ATOM 1226 C C . LEU A 1 151 ? -43.485 22.733 10.391 1.00 55.94 151 LEU A C 1
ATOM 1228 O O . LEU A 1 151 ? -43.958 23.866 10.418 1.00 55.94 151 LEU A O 1
ATOM 1232 N N . THR A 1 152 ? -43.863 21.840 9.470 1.00 54.72 152 THR A N 1
ATOM 1233 C CA . THR A 1 152 ? -44.798 22.133 8.358 1.00 54.72 152 THR A CA 1
ATOM 1234 C C . THR A 1 152 ? -46.267 21.831 8.663 1.00 54.72 152 THR A C 1
ATOM 1236 O O . THR A 1 152 ? -47.045 21.606 7.740 1.00 54.72 152 THR A O 1
ATOM 1239 N N . GLY A 1 153 ? -46.647 21.809 9.945 1.00 51.28 153 GLY A N 1
ATOM 1240 C CA . GLY A 1 153 ? -47.979 21.440 10.431 1.00 51.28 153 GLY A CA 1
ATOM 1241 C C . GLY A 1 153 ? -49.134 21.709 9.453 1.00 51.28 153 GLY A C 1
ATOM 1242 O O . GLY A 1 153 ? -49.479 22.855 9.181 1.00 51.28 153 GLY A O 1
ATOM 1243 N N . SER A 1 154 ? -49.761 20.615 9.006 1.00 57.22 154 SER A N 1
ATOM 1244 C CA . SER A 1 154 ? -51.033 20.548 8.275 1.00 57.22 154 SER A CA 1
ATOM 1245 C C . SER A 1 154 ? -51.039 21.006 6.808 1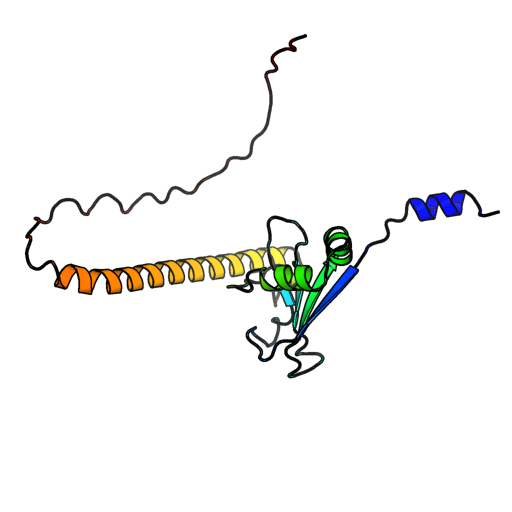.00 57.22 154 SER A C 1
ATOM 1247 O O . SER A 1 154 ? -51.509 22.092 6.486 1.00 57.22 154 SER A O 1
ATOM 1249 N N . LEU A 1 155 ? -50.725 20.082 5.895 1.00 39.66 155 LEU A N 1
ATOM 1250 C CA . LEU A 1 155 ? -51.382 19.998 4.585 1.00 39.66 155 LEU A CA 1
ATOM 1251 C C . LEU A 1 155 ? -51.718 18.528 4.313 1.00 39.66 155 LEU A C 1
ATOM 1253 O O . LEU A 1 155 ? -50.850 17.714 4.012 1.00 39.66 155 LEU A O 1
ATOM 1257 N N . THR A 1 156 ? -52.993 18.175 4.463 1.00 47.09 156 THR A N 1
ATOM 1258 C CA . THR A 1 156 ? -53.533 16.885 4.033 1.00 47.09 156 THR A CA 1
ATOM 1259 C C . THR A 1 156 ? -53.410 16.783 2.513 1.00 47.09 156 THR A C 1
ATOM 1261 O O . THR A 1 156 ? -54.249 17.324 1.793 1.00 47.09 156 THR A O 1
ATOM 1264 N N . LEU A 1 157 ? -52.379 16.098 2.019 1.00 37.47 157 LEU A N 1
ATOM 1265 C CA . LEU A 1 157 ? -52.355 15.603 0.646 1.00 37.47 157 LEU A CA 1
ATOM 1266 C C . LEU A 1 157 ? -52.747 14.123 0.686 1.00 37.47 157 LEU A C 1
ATOM 1268 O O . LEU A 1 157 ? -52.120 13.316 1.368 1.00 37.47 157 LEU A O 1
ATOM 1272 N N . SER A 1 158 ? -53.859 13.806 0.030 1.00 37.59 158 SER A N 1
ATOM 1273 C CA . SER A 1 158 ? -54.468 12.480 -0.029 1.00 37.59 158 SER A CA 1
ATOM 1274 C C . SER A 1 158 ? -53.474 11.399 -0.454 1.00 37.59 158 SER A C 1
ATOM 1276 O O . SER A 1 158 ? -52.729 11.578 -1.415 1.00 37.59 158 SER A O 1
ATOM 1278 N N . GLN A 1 159 ? -53.526 10.251 0.227 1.00 46.00 159 GLN A N 1
ATOM 1279 C CA . GLN A 1 159 ? -52.913 9.004 -0.222 1.00 46.00 159 GLN A CA 1
ATOM 1280 C C . GLN A 1 159 ? -53.466 8.607 -1.593 1.00 46.00 159 GLN A C 1
ATOM 1282 O O . GLN A 1 159 ? -54.553 8.050 -1.666 1.00 46.00 159 GLN A O 1
ATOM 1287 N N . THR A 1 160 ? -52.695 8.846 -2.644 1.00 39.16 160 THR A N 1
ATOM 1288 C CA . THR A 1 160 ? -52.635 8.046 -3.875 1.00 39.16 160 THR A CA 1
ATOM 1289 C C . THR A 1 160 ? -51.377 8.493 -4.619 1.00 39.16 160 THR A C 1
ATOM 1291 O O . THR A 1 160 ? -51.172 9.693 -4.750 1.00 39.16 160 THR A O 1
ATOM 1294 N N . ASP A 1 161 ? -50.552 7.533 -5.053 1.00 33.50 161 ASP A N 1
ATOM 1295 C CA . ASP A 1 161 ? -49.362 7.672 -5.930 1.00 33.50 161 ASP A CA 1
ATOM 1296 C C . ASP A 1 161 ? -47.974 7.412 -5.305 1.00 33.50 161 ASP A C 1
ATOM 1298 O O . ASP A 1 161 ? -46.953 7.827 -5.843 1.00 33.50 161 ASP A O 1
ATOM 1302 N N . ALA A 1 162 ? -47.894 6.620 -4.228 1.00 39.38 162 ALA A N 1
ATOM 1303 C CA . ALA A 1 162 ? -46.618 6.113 -3.690 1.00 39.38 162 ALA A CA 1
ATOM 1304 C C . ALA A 1 162 ? -46.381 4.604 -3.925 1.00 39.38 162 ALA A C 1
ATOM 1306 O O . ALA A 1 162 ? -45.652 3.966 -3.169 1.00 39.38 162 ALA A O 1
ATOM 1307 N N . VAL A 1 163 ? -46.981 4.006 -4.963 1.00 34.41 163 VAL A N 1
ATOM 1308 C CA . VAL A 1 163 ? -46.749 2.591 -5.320 1.00 34.41 163 VAL A CA 1
ATOM 1309 C C . VAL A 1 163 ? -46.543 2.443 -6.829 1.00 34.41 163 VAL A C 1
ATOM 1311 O O . VAL A 1 163 ? -47.412 1.958 -7.544 1.00 34.41 163 VAL A O 1
ATOM 1314 N N . SER A 1 164 ? -45.384 2.869 -7.334 1.00 32.03 164 SER A N 1
ATOM 1315 C CA . SER A 1 164 ? -44.906 2.441 -8.666 1.00 32.03 164 SER A CA 1
ATOM 1316 C C . SER A 1 164 ? -43.394 2.565 -8.908 1.00 32.03 164 SER A C 1
ATOM 1318 O O . SER A 1 164 ? -42.926 2.115 -9.947 1.00 32.03 164 SER A O 1
ATOM 1320 N N . ALA A 1 165 ? -42.589 3.078 -7.969 1.00 35.62 165 ALA A N 1
ATOM 1321 C CA . ALA A 1 165 ? -41.159 3.317 -8.221 1.00 35.62 165 ALA A CA 1
ATOM 1322 C C . ALA A 1 165 ? -40.189 2.260 -7.646 1.00 35.62 165 ALA A C 1
ATOM 1324 O O . ALA A 1 165 ? -38.979 2.446 -7.723 1.00 35.62 165 ALA A O 1
ATOM 1325 N N . LEU A 1 166 ? -40.675 1.156 -7.064 1.00 36.56 166 LEU A N 1
ATOM 1326 C CA . LEU A 1 166 ? -39.829 0.237 -6.280 1.00 36.56 166 LEU A CA 1
ATOM 1327 C C . LEU A 1 166 ? -39.311 -1.011 -7.012 1.00 36.56 166 LEU A C 1
ATOM 1329 O O . LEU A 1 166 ? -38.699 -1.852 -6.370 1.00 36.56 166 LEU A O 1
ATOM 1333 N N . ASN A 1 167 ? -39.491 -1.147 -8.329 1.00 39.00 167 ASN A N 1
ATOM 1334 C CA . ASN A 1 167 ? -38.989 -2.317 -9.062 1.00 39.00 167 ASN A CA 1
ATOM 1335 C C . ASN A 1 167 ? -38.391 -1.959 -10.425 1.00 39.00 167 ASN A C 1
ATOM 1337 O O . ASN A 1 167 ? -38.943 -2.327 -11.459 1.00 39.00 167 ASN A O 1
ATOM 1341 N N . THR A 1 168 ? -37.238 -1.289 -10.445 1.00 30.52 168 THR A N 1
ATOM 1342 C CA . THR A 1 168 ? -36.238 -1.505 -11.510 1.00 30.52 168 THR A CA 1
ATOM 1343 C C . THR A 1 168 ? -34.860 -1.033 -11.033 1.00 30.52 168 THR A C 1
ATOM 1345 O O . THR A 1 168 ? -34.502 0.131 -11.170 1.00 30.52 168 THR A O 1
ATOM 1348 N N . PHE A 1 169 ? -34.073 -1.931 -10.433 1.00 31.61 169 PHE A N 1
ATOM 1349 C CA . PHE A 1 169 ? -32.622 -1.743 -10.366 1.00 31.61 169 PHE A CA 1
ATOM 1350 C C . PHE A 1 169 ? -32.045 -2.246 -11.691 1.00 31.61 169 PHE A C 1
ATOM 1352 O O . PHE A 1 169 ? -31.792 -3.440 -11.852 1.00 31.61 169 PHE A O 1
ATOM 1359 N N . ASP A 1 170 ? -31.892 -1.343 -12.659 1.00 29.98 170 ASP A N 1
ATOM 1360 C CA . ASP A 1 170 ? -31.162 -1.632 -13.890 1.00 29.98 170 ASP A CA 1
ATOM 1361 C C . ASP A 1 170 ? -29.670 -1.777 -13.571 1.00 29.98 170 ASP A C 1
ATOM 1363 O O . ASP A 1 170 ? -28.993 -0.832 -13.165 1.00 29.98 170 ASP A O 1
ATOM 1367 N N . ILE A 1 171 ? -29.153 -2.991 -13.753 1.00 35.12 171 ILE A N 1
ATOM 1368 C CA . ILE A 1 171 ? -27.721 -3.289 -13.717 1.00 35.12 171 ILE A CA 1
ATOM 1369 C C . ILE A 1 171 ? -27.119 -2.783 -15.036 1.00 35.12 171 ILE A C 1
ATOM 1371 O O . ILE A 1 171 ? -27.497 -3.301 -16.093 1.00 35.12 171 ILE A O 1
ATOM 1375 N N . PRO A 1 172 ? -26.146 -1.850 -15.042 1.00 30.77 172 PRO A N 1
ATOM 1376 C CA . PRO A 1 172 ? -25.470 -1.472 -16.275 1.00 30.77 172 PRO A CA 1
ATOM 1377 C C . PRO A 1 172 ? -24.573 -2.626 -16.744 1.00 30.77 172 PRO A C 1
ATOM 1379 O O . PRO A 1 172 ? -23.424 -2.770 -16.332 1.00 30.77 172 PRO A O 1
ATOM 1382 N N . ARG A 1 173 ? -25.094 -3.477 -17.634 1.00 33.25 173 ARG A N 1
ATOM 1383 C CA . ARG A 1 173 ? -24.280 -4.386 -18.450 1.00 33.25 173 ARG A CA 1
ATOM 1384 C C . ARG A 1 173 ? -23.535 -3.555 -19.497 1.00 33.25 173 ARG A C 1
ATOM 1386 O O . ARG A 1 173 ? -24.050 -3.332 -20.589 1.00 33.25 173 ARG A O 1
ATOM 1393 N N . GLN A 1 174 ? -22.311 -3.121 -19.202 1.00 36.00 174 GLN A N 1
ATOM 1394 C CA . GLN A 1 174 ? -21.396 -2.707 -20.267 1.00 36.00 174 GLN A CA 1
ATOM 1395 C C . GLN A 1 174 ? -20.955 -3.954 -21.045 1.00 36.00 174 GLN A C 1
ATOM 1397 O O . GLN A 1 174 ? -20.123 -4.740 -20.592 1.00 36.00 174 GLN A O 1
ATOM 1402 N N . LEU A 1 175 ? -21.568 -4.155 -22.214 1.00 31.53 175 LEU A N 1
ATOM 1403 C CA . LEU A 1 175 ? -21.132 -5.131 -23.204 1.00 31.53 175 LEU A CA 1
ATOM 1404 C C . LEU A 1 175 ? -19.727 -4.771 -23.705 1.00 31.53 175 LEU A C 1
ATOM 1406 O O . LEU A 1 175 ? -19.522 -3.758 -24.370 1.00 31.53 175 LEU A O 1
ATOM 1410 N N . PHE A 1 176 ? -18.781 -5.673 -23.464 1.00 33.41 176 PHE A N 1
ATOM 1411 C CA . PHE A 1 176 ? -17.693 -5.921 -24.401 1.00 33.41 176 PHE A CA 1
ATOM 1412 C C . PHE A 1 176 ? -18.286 -6.470 -25.707 1.00 33.41 176 PHE A C 1
ATOM 1414 O O . PHE A 1 176 ? -19.011 -7.459 -25.646 1.00 33.41 176 PHE A O 1
ATOM 1421 N N . LEU A 1 177 ? -17.959 -5.859 -26.857 1.00 28.53 177 LEU A N 1
ATOM 1422 C CA . LEU A 1 177 ? -17.605 -6.532 -28.126 1.00 28.53 177 LEU A CA 1
ATOM 1423 C C . LEU A 1 177 ? -17.328 -5.513 -29.259 1.00 28.53 177 LEU A C 1
ATOM 1425 O O . LEU A 1 177 ? -18.222 -4.905 -29.830 1.00 28.53 177 LEU A O 1
ATOM 1429 N N . THR A 1 178 ? -16.035 -5.357 -29.551 1.00 28.47 178 THR A N 1
ATOM 1430 C CA . THR A 1 178 ? -15.366 -5.347 -30.872 1.00 28.47 178 THR A CA 1
ATOM 1431 C C . THR A 1 178 ? -16.057 -4.852 -32.166 1.00 28.47 178 THR A C 1
ATOM 1433 O O . THR A 1 178 ? -17.009 -5.446 -32.656 1.00 28.47 178 THR A O 1
ATOM 1436 N N . SER A 1 179 ? -15.283 -4.005 -32.868 1.00 27.72 179 SER A N 1
ATOM 1437 C CA . SER A 1 179 ? -14.890 -4.054 -34.301 1.00 27.72 179 SER A CA 1
ATOM 1438 C C . SER A 1 179 ? -15.611 -3.199 -35.370 1.00 27.72 179 SER A C 1
ATOM 1440 O O . SER A 1 179 ? -16.788 -3.370 -35.644 1.00 27.72 179 SER A O 1
ATOM 1442 N N . LYS A 1 180 ? -14.765 -2.386 -36.044 1.00 31.92 180 LYS A N 1
ATOM 1443 C CA . LYS A 1 180 ? -14.768 -1.857 -37.434 1.00 31.92 180 LYS A CA 1
ATOM 1444 C C . LYS A 1 180 ? -15.962 -1.018 -37.934 1.00 31.92 180 LYS A C 1
ATOM 1446 O O . LYS A 1 180 ? -17.021 -1.558 -38.205 1.00 31.92 180 LYS A O 1
ATOM 1451 N N . LEU A 1 181 ? -15.700 0.242 -38.314 1.00 31.98 181 LEU A N 1
ATOM 1452 C CA . LEU A 1 181 ? -15.338 0.713 -39.675 1.00 31.98 181 LEU A CA 1
ATOM 1453 C C . LEU A 1 181 ? -15.770 2.189 -39.846 1.00 31.98 181 LEU A C 1
ATOM 1455 O O . LEU A 1 181 ? -16.901 2.525 -39.517 1.00 31.98 181 LEU A O 1
ATOM 1459 N N . GLY A 1 182 ? -14.916 3.036 -40.434 1.00 27.14 182 GLY A N 1
ATOM 1460 C CA . GLY A 1 182 ? -15.354 4.292 -41.066 1.00 27.14 182 GLY A CA 1
ATOM 1461 C C . GLY A 1 182 ? -14.446 5.495 -40.812 1.00 27.14 182 GLY A C 1
ATOM 1462 O O . GLY A 1 182 ? -14.634 6.217 -39.842 1.00 27.14 182 GLY A O 1
ATOM 1463 N N . MET A 1 183 ? -13.480 5.713 -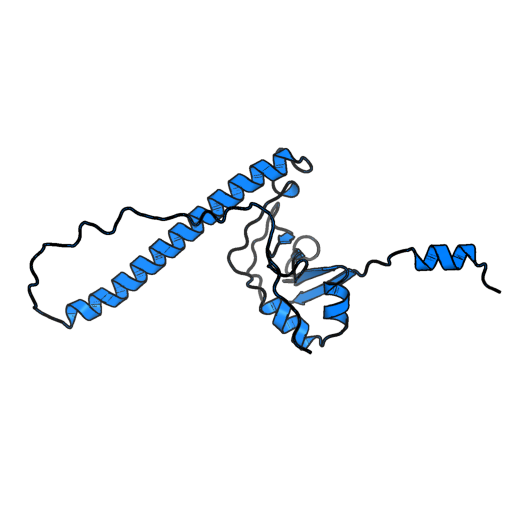41.708 1.00 37.22 183 MET A N 1
ATOM 1464 C CA . MET A 1 183 ? -12.762 6.989 -41.862 1.00 37.22 183 MET A CA 1
ATOM 1465 C C . MET A 1 183 ? -13.731 8.100 -42.308 1.00 37.22 183 MET A C 1
ATOM 1467 O O . MET A 1 183 ? -14.715 7.799 -42.988 1.00 37.22 183 MET A O 1
ATOM 1471 N N . PRO A 1 184 ? -13.391 9.376 -42.063 1.00 36.41 184 PRO A N 1
ATOM 1472 C CA . PRO A 1 184 ? -13.364 10.317 -43.182 1.00 36.41 184 PRO A CA 1
ATOM 1473 C C . PRO A 1 184 ? -12.093 11.181 -43.242 1.00 36.41 184 PRO A C 1
ATOM 1475 O O . PRO A 1 184 ? -11.298 11.251 -42.309 1.00 36.41 184 PRO A O 1
ATOM 1478 N N . GLU A 1 185 ? -11.921 11.753 -44.429 1.00 32.16 185 GLU A N 1
ATOM 1479 C CA . GLU A 1 185 ? -10.733 12.318 -45.068 1.00 32.16 185 GLU A CA 1
ATOM 1480 C C . GLU A 1 185 ? -10.034 13.515 -44.411 1.00 32.16 185 GLU A C 1
ATOM 1482 O O . GLU A 1 185 ? -10.570 14.253 -43.588 1.00 32.16 185 GLU A O 1
ATOM 1487 N N . ALA A 1 186 ? -8.804 13.692 -44.903 1.00 33.75 186 ALA A N 1
ATOM 1488 C CA . ALA A 1 186 ? -7.934 14.845 -44.776 1.00 33.75 186 ALA A CA 1
ATOM 1489 C C . ALA A 1 186 ? -8.566 16.147 -45.293 1.00 33.75 186 ALA A C 1
ATOM 1491 O O . ALA A 1 186 ? -9.282 16.162 -46.293 1.00 33.75 186 ALA A O 1
ATOM 1492 N N . ILE A 1 187 ? -8.185 17.256 -44.661 1.00 36.16 187 ILE A N 1
ATOM 1493 C CA . ILE A 1 187 ? -8.269 18.59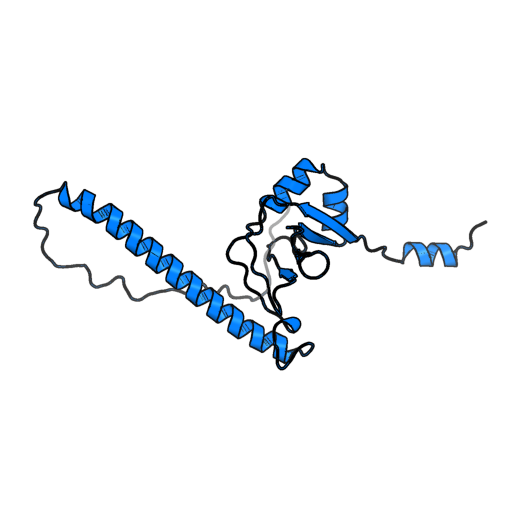7 -45.237 1.00 36.16 187 ILE A CA 1
ATOM 1494 C C . ILE A 1 187 ? -6.849 19.174 -45.199 1.00 36.16 187 ILE A C 1
ATOM 1496 O O . ILE A 1 187 ? -6.158 19.041 -44.189 1.00 36.16 187 ILE A O 1
ATOM 1500 N N . LEU A 1 188 ? -6.458 19.694 -46.365 1.00 41.75 188 LEU A N 1
ATOM 1501 C CA . LEU A 1 188 ? -5.165 20.236 -46.801 1.00 41.75 188 LEU A CA 1
ATOM 1502 C C . LEU A 1 188 ? -4.438 21.133 -45.791 1.00 41.75 188 LEU A C 1
ATOM 1504 O O . LEU A 1 188 ? -5.112 21.964 -45.143 1.00 41.75 188 LEU A O 1
#

InterPro domains:
  IPR002937 Amine oxidase [PF01593] (3-90)
  IPR002937 Amine oxidase [PF01593] (93-126)
  IPR036188 FAD/NAD(P)-binding domain superfamily [G3DSA:3.50.50.60] (89-125)
  IPR036188 FAD/NAD(P)-binding domain superfamily [SSF51905] (4-130)
  IPR050281 Flavin monoamine oxidase and related enzymes [PTHR10742] (4-90)

Secondary structure (DSSP, 8-state):
---HHHHHHHHTS----EEEEEEE-SS--S--STT-SEEE---SSTTTT-EEEE-TTTSTT--EEEEEEEHHHHHHHTTS-HHHHHHHHHHS---S----SGGG-SSSTTSHHHHHHHHHHHHHHHHHHHHHHHHHHHHHHHHHHHHHHHHT------S-S-SSSSS---------------------

Organism: Vitis vinifera (NCBI:txid29760)